Protein AF-A0A7X3NVZ0-F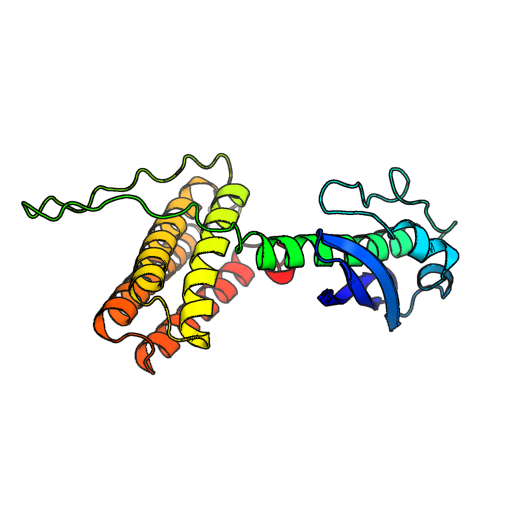1 (afdb_monomer_lite)

Sequence (237 aa):
MGLVLFSDIKGPLGVIEGAVGLDMKGKVVKVAIYEHKETDAIAGEAFLKQFIGMGIDDTFKVGEGVDAIDGHEAASSAVALIPKKTLVMSYALFLKRKPKPDSEKTPEPDTPEEMPEEEMPEVEDLKALMMLMIDDYFVIVDYFDDKVGKTEATEAAKRLARYAKSISNFEPPKNADQTEEYVYLQDKFSETLLKFAEALEKEGVSDETRKQWDAIVELINQAHLRFSEEEIDLDTY

pLDDT: mean 70.06, std 18.41, range [28.5, 97.25]

Secondary structure (DSSP, 8-state):
--EEEEEEEE-SSSEEEEEEEE-TTS-EEEEEEEE-SS-GGGG-HHHHGGGTT--TTS---BTTTBPPPTT-HHHHHHHHHHHHHHHHHHHHHHTT-PPPPP----------------PPP--SSHHHHHHHHHHHHHHHHHHHHH---HHHHHHHHHHHHHHHHHGGGT---S-GGGHHHHHHHHHHHHHHHHHHHHHHHHHSS-HHHHHHHHHHHHHHHHHHHHH-SS---GGG-

Foldseek 3Di:
DWDKDKDWWAAPQGIWIKIWIAHPVLATQFIATDDDPDDCVLRDPVQGVLRGRDAQPADLQDPPSGDADVPRNRRSSRSSVRSNLVRVVVCLVPVVDDPDDDDDDDDDDDDDDDDPPPPPPDAPALVSLVVLLSNLVVLLVCCLVVVPDLVSNLVSLVVNLVSLLCSVVHDDQPPVVCVVVLVVLSVVLSVLSNVLSVCSNVPNDDPVNVVSVVVNVVSCVVCQVPRDPDRPPVSVD

Structure (mmCIF, N/CA/C/O backbone):
data_AF-A0A7X3NVZ0-F1
#
_entry.id   AF-A0A7X3NVZ0-F1
#
loop_
_atom_site.group_PDB
_atom_site.id
_atom_site.type_symbol
_atom_site.label_atom_id
_atom_site.label_alt_id
_atom_site.label_comp_id
_atom_site.label_asym_id
_atom_site.label_entity_id
_atom_site.label_seq_id
_atom_site.pdbx_PDB_ins_code
_atom_site.Cartn_x
_atom_site.Cartn_y
_atom_site.Cartn_z
_atom_site.occupancy
_atom_site.B_iso_or_equiv
_atom_site.auth_seq_id
_atom_site.auth_comp_id
_atom_site.auth_asym_id
_atom_site.auth_atom_id
_atom_site.pdbx_PDB_model_num
ATOM 1 N N . MET A 1 1 ? -16.713 -16.146 -2.519 1.00 49.75 1 MET A N 1
ATOM 2 C CA . MET A 1 1 ? -16.388 -14.703 -2.505 1.00 49.75 1 MET A CA 1
ATOM 3 C C . MET A 1 1 ? -14.893 -14.570 -2.733 1.00 49.75 1 MET A C 1
ATOM 5 O O . MET A 1 1 ? -14.193 -15.543 -2.495 1.00 49.75 1 MET A O 1
ATOM 9 N N . GLY A 1 2 ? -14.434 -13.446 -3.265 1.00 62.69 2 GLY A N 1
ATOM 10 C CA . GLY A 1 2 ? -13.024 -13.152 -3.528 1.00 62.69 2 GLY A CA 1
ATOM 11 C C . GLY A 1 2 ? -12.822 -11.640 -3.482 1.00 62.69 2 GLY A C 1
ATOM 12 O O . GLY A 1 2 ? -13.810 -10.905 -3.407 1.00 62.69 2 GLY A O 1
ATOM 13 N N . LEU A 1 3 ? -11.573 -11.191 -3.499 1.00 72.62 3 LEU A N 1
ATOM 14 C CA . LEU A 1 3 ? -11.216 -9.774 -3.474 1.00 72.62 3 LEU A CA 1
ATOM 15 C C . LEU A 1 3 ? -10.772 -9.347 -4.871 1.00 72.62 3 LEU A C 1
ATOM 17 O O . LEU A 1 3 ? -10.062 -10.092 -5.538 1.00 72.62 3 LEU A O 1
ATOM 21 N N . VAL A 1 4 ? -11.162 -8.154 -5.307 1.00 76.56 4 VAL A N 1
ATOM 22 C CA . VAL A 1 4 ? -10.577 -7.511 -6.488 1.00 76.56 4 VAL A CA 1
ATOM 23 C C . VAL A 1 4 ? -10.052 -6.156 -6.049 1.00 76.56 4 VAL A C 1
ATOM 25 O O . VAL A 1 4 ? -10.809 -5.380 -5.470 1.00 76.56 4 VAL A O 1
ATOM 28 N N . LEU A 1 5 ? -8.774 -5.896 -6.311 1.00 68.06 5 LEU A N 1
ATOM 29 C CA . LEU A 1 5 ? -8.144 -4.601 -6.071 1.00 68.06 5 LEU A CA 1
ATOM 30 C C . LEU A 1 5 ? -7.664 -4.017 -7.396 1.00 68.06 5 LEU A C 1
ATOM 32 O O . LEU A 1 5 ? -7.247 -4.750 -8.297 1.00 68.06 5 LEU A O 1
ATOM 36 N N . PHE A 1 6 ? -7.762 -2.698 -7.498 1.00 75.56 6 PHE A N 1
ATOM 37 C CA . PHE A 1 6 ? -7.276 -1.909 -8.621 1.00 75.56 6 PHE A CA 1
ATOM 38 C C . PHE A 1 6 ? -5.955 -1.276 -8.199 1.00 75.56 6 PHE A C 1
ATOM 40 O O . PHE A 1 6 ? -5.832 -0.824 -7.062 1.00 75.56 6 PHE A O 1
ATOM 47 N N . SER A 1 7 ? -4.965 -1.306 -9.081 1.00 73.31 7 SER A N 1
ATOM 48 C CA . SER A 1 7 ? -3.634 -0.776 -8.811 1.00 73.31 7 SER A CA 1
ATOM 49 C C . SER A 1 7 ? -3.016 -0.289 -10.105 1.00 73.31 7 SER A C 1
ATOM 51 O O . SER A 1 7 ? -3.133 -0.933 -11.149 1.00 73.31 7 SER A O 1
ATOM 53 N N . ASP A 1 8 ? -2.290 0.807 -10.000 1.00 75.56 8 ASP A N 1
ATOM 54 C CA . ASP A 1 8 ? -1.448 1.335 -11.053 1.00 75.56 8 ASP A CA 1
ATOM 55 C C . ASP A 1 8 ? 0.041 1.134 -10.731 1.00 75.56 8 ASP A C 1
ATOM 57 O O . ASP A 1 8 ? 0.428 0.816 -9.599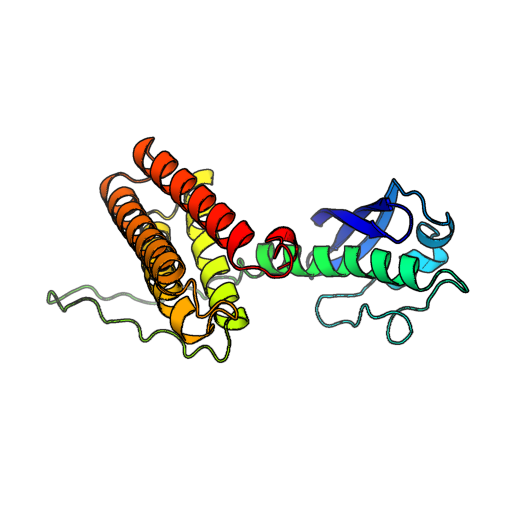 1.00 75.56 8 ASP A O 1
ATOM 61 N N . ILE A 1 9 ? 0.874 1.244 -11.764 1.00 76.25 9 ILE A N 1
ATOM 62 C CA . ILE A 1 9 ? 2.332 1.228 -11.658 1.00 76.25 9 ILE A CA 1
ATOM 63 C C . ILE A 1 9 ? 2.955 2.062 -12.780 1.00 76.25 9 ILE A C 1
ATOM 65 O O . ILE A 1 9 ? 2.447 2.119 -13.901 1.00 76.25 9 ILE A O 1
ATOM 69 N N . LYS A 1 10 ? 4.106 2.682 -12.517 1.00 83.75 10 LYS A N 1
ATOM 70 C CA . LYS A 1 10 ? 4.879 3.385 -13.545 1.00 83.75 10 LYS A CA 1
ATOM 71 C C . LYS A 1 10 ? 5.648 2.394 -14.426 1.00 83.75 10 LYS A C 1
ATOM 73 O O . LYS A 1 10 ? 6.565 1.719 -13.962 1.00 83.75 10 LYS A O 1
ATOM 78 N N . GLY A 1 11 ? 5.296 2.346 -15.707 1.00 84.00 11 GLY A N 1
ATOM 79 C CA . GLY A 1 11 ? 6.040 1.667 -16.766 1.00 84.00 11 GLY A CA 1
ATOM 80 C C . GLY A 1 11 ? 6.999 2.597 -17.529 1.00 84.00 11 GLY A C 1
ATOM 81 O O . GLY A 1 11 ? 7.013 3.812 -17.300 1.00 84.00 11 GLY A O 1
ATOM 82 N N . PRO A 1 12 ? 7.809 2.046 -18.454 1.00 83.81 12 PRO A N 1
ATOM 83 C CA . PRO A 1 12 ? 8.729 2.815 -19.300 1.00 83.81 12 PRO A CA 1
ATOM 84 C C . PRO A 1 12 ? 8.103 3.971 -20.100 1.00 83.81 12 PRO A C 1
ATOM 86 O O . PRO A 1 12 ? 8.741 5.007 -20.288 1.00 83.81 12 PRO A O 1
ATOM 89 N N . LEU A 1 13 ? 6.876 3.801 -20.590 1.00 84.31 13 LEU A N 1
ATOM 90 C CA . LEU A 1 13 ? 6.164 4.727 -21.477 1.00 84.31 13 LEU A CA 1
ATOM 91 C C . LEU A 1 13 ? 5.009 5.461 -20.782 1.00 84.31 13 LEU A C 1
ATOM 93 O O . LEU A 1 13 ? 4.372 6.330 -21.388 1.00 84.31 13 LEU A O 1
ATOM 97 N N . GLY A 1 14 ? 4.738 5.153 -19.514 1.00 81.94 14 GLY A N 1
ATOM 98 C CA . GLY A 1 14 ? 3.719 5.828 -18.719 1.00 81.94 14 GLY A CA 1
ATOM 99 C C . GLY A 1 14 ? 3.132 4.948 -17.626 1.00 81.94 14 GLY A C 1
ATOM 100 O O . GLY A 1 14 ? 3.636 3.869 -17.335 1.00 81.94 14 GLY A O 1
ATOM 101 N N . VAL A 1 15 ? 2.055 5.432 -17.016 1.00 85.38 15 VAL A N 1
ATOM 102 C CA . VAL A 1 15 ? 1.294 4.666 -16.026 1.00 85.38 15 VAL A CA 1
ATOM 103 C C . VAL A 1 15 ? 0.617 3.475 -16.710 1.00 85.38 15 VAL A C 1
ATOM 105 O O . VAL A 1 15 ? 0.131 3.585 -17.839 1.00 85.38 15 VAL A O 1
ATOM 108 N N . ILE A 1 16 ? 0.640 2.336 -16.027 1.00 84.06 16 ILE A N 1
ATOM 109 C CA . ILE A 1 16 ? -0.037 1.097 -16.386 1.00 84.06 16 ILE A CA 1
ATOM 110 C C . ILE A 1 16 ? -1.066 0.836 -15.292 1.00 84.06 16 ILE A C 1
ATOM 112 O O . ILE A 1 16 ? -0.691 0.642 -14.138 1.00 84.06 16 ILE A O 1
ATOM 116 N N . GLU A 1 17 ? -2.340 0.801 -15.652 1.00 83.50 17 GLU A N 1
ATOM 117 C CA . GLU A 1 17 ? -3.430 0.521 -14.726 1.00 83.50 17 GLU A CA 1
ATOM 118 C C . GLU A 1 17 ? -3.966 -0.895 -14.912 1.00 83.50 17 GLU A C 1
ATOM 120 O O . GLU A 1 17 ? -4.191 -1.377 -16.034 1.00 83.50 17 GLU A O 1
ATOM 125 N N . GLY A 1 18 ? -4.199 -1.564 -13.787 1.00 84.69 18 GLY A N 1
ATOM 126 C CA . GLY A 1 18 ? -4.691 -2.922 -13.773 1.00 84.69 18 GLY A CA 1
ATOM 127 C C . GLY A 1 18 ? -5.554 -3.262 -12.570 1.00 84.69 18 GLY A C 1
ATOM 128 O O . GLY A 1 18 ? -5.726 -2.503 -11.621 1.00 84.69 18 GLY A O 1
ATOM 129 N N . ALA A 1 19 ? -6.122 -4.457 -12.636 1.00 81.88 19 ALA A N 1
ATOM 130 C CA . ALA A 1 19 ? -6.900 -5.055 -11.571 1.00 81.88 19 ALA A CA 1
ATOM 131 C C . ALA A 1 19 ? -6.436 -6.488 -11.332 1.00 81.88 19 ALA A C 1
ATOM 133 O O . ALA A 1 19 ? -6.148 -7.237 -12.272 1.00 81.88 19 ALA A O 1
ATOM 134 N N . VAL A 1 20 ? -6.409 -6.885 -10.066 1.00 87.25 20 VAL A N 1
ATOM 135 C CA . VAL A 1 20 ? -5.989 -8.219 -9.647 1.00 87.25 20 VAL A CA 1
ATOM 136 C C . VAL A 1 20 ? -7.073 -8.815 -8.767 1.00 87.25 20 VAL A C 1
ATOM 138 O O . VAL A 1 20 ? -7.493 -8.236 -7.766 1.00 87.25 20 VAL A O 1
ATOM 141 N N . GLY A 1 21 ? -7.549 -9.987 -9.173 1.00 79.56 21 GLY A N 1
ATOM 142 C CA . GLY A 1 21 ? -8.478 -10.797 -8.405 1.00 79.56 21 GLY A CA 1
ATOM 143 C C . GLY A 1 21 ? -7.723 -11.809 -7.557 1.00 79.56 21 GLY A C 1
ATOM 144 O O . GLY A 1 21 ? -6.865 -12.525 -8.077 1.00 79.56 21 GLY A O 1
ATOM 145 N N . LEU A 1 22 ? -8.098 -11.918 -6.287 1.00 83.81 22 LEU A N 1
ATOM 146 C CA . LEU A 1 22 ? -7.589 -12.891 -5.327 1.00 83.81 22 LEU A CA 1
ATOM 147 C C . LEU A 1 22 ? -8.710 -13.819 -4.839 1.00 83.81 22 LEU A C 1
ATOM 149 O O . LEU A 1 22 ? -9.866 -13.407 -4.682 1.00 83.81 22 LEU A O 1
ATOM 153 N N . ASP A 1 23 ? -8.365 -15.073 -4.560 1.00 79.19 23 ASP A N 1
ATOM 154 C CA . ASP A 1 23 ? -9.238 -15.985 -3.824 1.00 79.19 23 ASP A CA 1
ATOM 155 C C . ASP A 1 23 ? -9.169 -15.755 -2.300 1.00 79.19 23 ASP A C 1
ATOM 157 O O . ASP A 1 23 ? -8.383 -14.959 -1.786 1.00 79.19 23 ASP A O 1
ATOM 161 N N . MET A 1 24 ? -9.998 -16.483 -1.547 1.00 74.62 24 MET A N 1
ATOM 162 C CA . MET A 1 24 ? -10.038 -16.398 -0.077 1.00 74.62 24 MET A CA 1
ATOM 163 C C . MET A 1 24 ? -8.764 -16.909 0.616 1.00 74.62 24 MET A C 1
ATOM 165 O O . MET A 1 24 ? -8.659 -16.801 1.834 1.00 74.62 24 MET A O 1
ATOM 169 N N . LYS A 1 25 ? -7.831 -17.517 -0.124 1.00 71.19 25 LYS A N 1
ATOM 170 C CA . LYS A 1 25 ? -6.535 -17.986 0.377 1.00 71.19 25 LYS A CA 1
ATOM 171 C C . LYS A 1 25 ? -5.407 -17.006 0.043 1.00 71.19 25 LYS A C 1
ATOM 173 O O . LYS A 1 25 ? -4.250 -17.339 0.280 1.00 71.19 25 LYS A O 1
ATOM 178 N N . GLY A 1 26 ? -5.725 -15.837 -0.521 1.00 75.44 26 GLY A N 1
ATOM 179 C CA . GLY A 1 26 ? -4.724 -14.863 -0.944 1.00 75.44 26 GLY A CA 1
ATOM 180 C C . GLY A 1 26 ? -3.925 -15.327 -2.162 1.00 75.44 26 GLY A C 1
ATOM 181 O O . GLY A 1 26 ? -2.764 -14.956 -2.301 1.00 75.44 26 GLY A O 1
ATOM 182 N N . LYS A 1 27 ? -4.509 -16.167 -3.027 1.00 84.38 27 LYS A N 1
ATOM 183 C CA . LYS A 1 27 ? -3.899 -16.566 -4.300 1.00 84.38 27 LYS A CA 1
ATOM 184 C C . LYS A 1 27 ? -4.502 -15.786 -5.459 1.00 84.38 27 LYS A C 1
ATOM 186 O O . LYS A 1 27 ? -5.714 -15.584 -5.522 1.00 84.38 27 LYS A O 1
ATOM 191 N N . VAL A 1 28 ? -3.657 -15.377 -6.398 1.00 87.88 28 VAL A N 1
ATOM 192 C CA . VAL A 1 28 ? -4.071 -14.658 -7.606 1.00 87.88 28 VAL A CA 1
ATOM 193 C C . VAL A 1 28 ? -4.921 -15.575 -8.482 1.00 87.88 28 VAL A C 1
ATOM 195 O O . VAL A 1 28 ? -4.490 -16.651 -8.885 1.00 87.88 28 VAL A O 1
ATOM 198 N N . VAL A 1 29 ? -6.135 -15.144 -8.813 1.00 88.75 29 VAL A N 1
ATOM 199 C CA . VAL A 1 29 ? -7.025 -15.855 -9.747 1.00 88.75 29 VAL A CA 1
ATOM 200 C C . VAL A 1 29 ? -7.073 -15.195 -11.117 1.00 88.75 29 VAL A C 1
ATOM 202 O O . VAL A 1 29 ? -7.375 -15.860 -12.108 1.00 88.75 29 VAL A O 1
ATOM 205 N N . LYS A 1 30 ? -6.799 -13.888 -11.186 1.00 91.19 30 LYS A N 1
ATOM 206 C CA . LYS A 1 30 ? -6.797 -13.133 -12.439 1.00 91.19 30 LYS A CA 1
ATOM 207 C C . LYS A 1 30 ? -6.003 -11.839 -12.308 1.00 91.19 30 LYS A C 1
ATOM 209 O O . LYS A 1 30 ? -6.094 -11.174 -11.283 1.00 91.19 30 LYS A O 1
ATOM 214 N N . VAL A 1 31 ? -5.321 -11.461 -13.382 1.00 93.38 31 VAL A N 1
ATOM 215 C CA . VAL A 1 31 ? -4.743 -10.129 -13.588 1.00 93.38 31 VAL A CA 1
ATOM 216 C C . VAL A 1 31 ? -5.332 -9.565 -14.879 1.00 93.38 31 VAL A C 1
ATOM 218 O O . VAL A 1 31 ? -5.532 -10.307 -15.843 1.00 93.38 31 VAL A O 1
ATOM 221 N N . ALA A 1 32 ? -5.656 -8.279 -14.889 1.00 90.25 32 ALA A N 1
ATOM 222 C CA . ALA A 1 32 ? -6.099 -7.552 -16.068 1.00 90.25 32 ALA A CA 1
ATOM 223 C C . ALA A 1 32 ? -5.388 -6.203 -16.121 1.00 90.25 32 ALA A C 1
ATOM 225 O O . ALA A 1 32 ? -5.329 -5.516 -15.109 1.00 90.25 32 ALA A O 1
ATOM 226 N N . ILE A 1 33 ? -4.896 -5.830 -17.296 1.00 93.25 33 ILE A N 1
ATOM 227 C CA . ILE A 1 33 ? -4.361 -4.498 -17.584 1.00 93.25 33 ILE A CA 1
ATOM 228 C C . ILE A 1 33 ? -5.347 -3.839 -18.545 1.00 93.25 33 ILE A C 1
ATOM 230 O O . ILE A 1 33 ? -5.731 -4.472 -19.530 1.00 93.25 33 ILE A O 1
ATOM 234 N N . TYR A 1 34 ? -5.813 -2.630 -18.236 1.00 87.50 34 TYR A N 1
ATOM 235 C CA . TYR A 1 34 ? -6.878 -1.978 -19.010 1.00 87.50 34 TYR A CA 1
ATOM 236 C C . TYR A 1 34 ? -6.511 -0.584 -19.533 1.00 87.50 34 TYR A C 1
ATOM 238 O O . TYR A 1 34 ? -7.126 -0.143 -20.502 1.00 87.50 34 TYR A O 1
ATOM 246 N N . GLU A 1 35 ? -5.497 0.077 -18.969 1.00 88.62 35 GLU A N 1
ATOM 247 C CA . GLU A 1 35 ? -4.966 1.342 -19.487 1.00 88.62 35 GLU A CA 1
ATOM 248 C C . GLU A 1 35 ? -3.434 1.331 -19.436 1.00 88.62 35 GLU A C 1
ATOM 250 O O . GLU A 1 35 ? -2.845 1.043 -18.398 1.00 88.62 35 GLU A O 1
ATOM 255 N N . HIS A 1 36 ? -2.770 1.577 -20.570 1.00 96.00 36 HIS A N 1
ATOM 256 C CA . HIS A 1 36 ? -1.309 1.674 -20.655 1.00 96.00 36 HIS A CA 1
ATOM 257 C C . HIS A 1 36 ? -0.853 2.326 -21.966 1.00 96.00 36 HIS A C 1
ATOM 259 O O . HIS A 1 36 ? -1.619 2.468 -22.919 1.00 96.00 36 HIS A O 1
ATOM 265 N N . LYS A 1 37 ? 0.437 2.680 -22.025 1.00 94.19 37 LYS A N 1
ATOM 266 C CA . LYS A 1 37 ? 1.133 3.135 -23.247 1.00 94.19 37 LYS A CA 1
ATOM 267 C C . LYS A 1 37 ? 2.231 2.177 -23.724 1.00 94.19 37 LYS A C 1
ATOM 269 O O . LYS A 1 37 ? 2.941 2.486 -24.676 1.00 94.19 37 LYS A O 1
ATOM 274 N N . GLU A 1 38 ? 2.376 1.039 -23.049 1.00 94.12 38 GLU A N 1
ATOM 275 C CA . GLU A 1 38 ? 3.309 -0.036 -23.405 1.00 94.12 38 GLU A CA 1
ATOM 276 C C . GLU A 1 38 ? 2.825 -0.869 -24.602 1.00 94.12 38 GLU A C 1
ATOM 278 O O . GLU A 1 38 ? 1.743 -0.641 -25.137 1.00 94.12 38 GLU A O 1
ATOM 283 N N . THR A 1 39 ? 3.609 -1.880 -24.986 1.00 95.69 39 THR A N 1
ATOM 284 C CA . THR A 1 39 ? 3.192 -2.914 -25.946 1.00 95.69 39 THR A CA 1
ATOM 285 C C . THR A 1 39 ? 1.954 -3.681 -25.465 1.00 95.69 39 THR A C 1
ATOM 287 O O . THR A 1 39 ? 1.881 -4.079 -24.307 1.00 95.69 39 THR A O 1
ATOM 290 N N . ASP A 1 40 ? 1.012 -3.993 -26.357 1.00 95.94 40 ASP A N 1
ATOM 291 C CA . ASP A 1 40 ? -0.191 -4.778 -26.015 1.00 95.94 40 ASP A CA 1
ATOM 292 C C . ASP A 1 40 ? 0.140 -6.172 -25.458 1.00 95.94 40 ASP A C 1
ATOM 294 O O . ASP A 1 40 ? -0.668 -6.790 -24.763 1.00 95.94 40 ASP A O 1
ATOM 298 N N . ALA A 1 41 ? 1.351 -6.673 -25.722 1.00 95.62 41 ALA A N 1
ATOM 299 C CA . ALA A 1 41 ? 1.809 -7.955 -25.209 1.00 95.62 41 ALA A CA 1
ATOM 300 C C . ALA A 1 41 ? 1.806 -8.011 -23.667 1.00 95.62 41 ALA A C 1
ATOM 302 O O . ALA A 1 41 ? 1.536 -9.079 -23.116 1.00 95.62 41 ALA A O 1
ATOM 303 N N . ILE A 1 42 ? 2.022 -6.884 -22.966 1.00 94.56 42 ILE A N 1
ATOM 304 C CA . ILE A 1 42 ? 1.986 -6.845 -21.491 1.00 94.56 42 ILE A CA 1
ATOM 305 C C . ILE A 1 42 ? 0.574 -7.023 -20.915 1.00 94.56 42 ILE A C 1
ATOM 307 O O . ILE A 1 42 ? 0.427 -7.480 -19.784 1.00 94.56 42 ILE A O 1
ATOM 311 N N . ALA A 1 43 ? -0.464 -6.715 -21.696 1.00 95.69 43 ALA A N 1
ATOM 312 C CA . ALA A 1 43 ? -1.862 -6.993 -21.369 1.00 95.69 43 ALA A CA 1
ATOM 313 C C . ALA A 1 43 ? -2.326 -8.359 -21.916 1.00 95.69 43 ALA A C 1
ATOM 315 O O . ALA A 1 43 ? -3.474 -8.770 -21.725 1.00 95.69 43 ALA A O 1
ATOM 316 N N . GLY A 1 44 ? -1.435 -9.075 -22.609 1.00 94.94 44 GLY A N 1
ATOM 317 C CA . GLY A 1 44 ? -1.721 -10.336 -23.269 1.00 94.94 44 GLY A CA 1
ATOM 318 C C . GLY A 1 44 ? -1.984 -11.471 -22.282 1.00 94.94 44 GLY A C 1
ATOM 319 O O . GLY A 1 44 ? -1.259 -11.673 -21.309 1.00 94.94 44 GLY A O 1
ATOM 320 N N . GLU A 1 45 ? -2.992 -12.288 -22.585 1.00 94.44 45 GLU A N 1
ATOM 321 C CA . GLU A 1 45 ? -3.392 -13.422 -21.744 1.00 94.44 45 GLU A CA 1
ATOM 322 C C . GLU A 1 45 ? -2.244 -14.418 -21.500 1.00 94.44 45 GLU A C 1
ATOM 324 O O . GLU A 1 45 ? -2.140 -14.981 -20.413 1.00 94.44 45 GLU A O 1
ATOM 329 N N . ALA A 1 46 ? -1.368 -14.623 -22.490 1.00 94.31 46 ALA A N 1
ATOM 330 C CA . ALA A 1 46 ? -0.214 -15.513 -22.366 1.00 94.31 46 ALA A CA 1
ATOM 331 C C . ALA A 1 46 ? 0.754 -15.061 -21.261 1.00 94.31 46 ALA A C 1
ATOM 333 O O . ALA A 1 46 ? 1.201 -15.887 -20.471 1.00 94.31 46 ALA A O 1
ATOM 334 N N . PHE A 1 47 ? 1.022 -13.757 -21.174 1.00 97.12 47 PHE A N 1
ATOM 335 C CA . PHE A 1 47 ? 1.899 -13.189 -20.157 1.00 97.12 47 PHE A CA 1
ATOM 336 C C . PHE A 1 47 ? 1.207 -13.137 -18.789 1.00 97.12 47 PHE A C 1
ATOM 338 O O . PHE A 1 47 ? 1.755 -13.620 -17.802 1.00 97.12 47 PHE A O 1
ATOM 345 N N . LEU A 1 48 ? -0.034 -12.637 -18.730 1.00 96.44 48 LEU A N 1
ATOM 346 C CA . LEU A 1 48 ? -0.757 -12.442 -17.467 1.00 96.44 48 LEU A CA 1
ATOM 347 C C . LEU A 1 48 ? -1.139 -13.752 -16.756 1.00 96.44 48 LEU A C 1
ATOM 349 O O . LEU A 1 48 ? -1.307 -13.767 -15.536 1.00 96.44 48 LEU A O 1
ATOM 353 N N . LYS A 1 49 ? -1.266 -14.868 -17.486 1.00 96.88 49 LYS A N 1
ATOM 354 C CA . LYS A 1 49 ? -1.552 -16.187 -16.895 1.00 96.88 49 LYS A CA 1
ATOM 355 C C . LYS A 1 49 ? -0.457 -16.692 -15.963 1.00 96.88 49 LYS A C 1
ATOM 357 O O . LYS A 1 49 ? -0.770 -17.495 -15.088 1.00 96.88 49 LYS A O 1
ATOM 362 N N . GLN A 1 50 ? 0.777 -16.217 -16.118 1.00 97.25 50 GLN A N 1
ATOM 363 C CA . GLN A 1 50 ? 1.901 -16.602 -15.263 1.00 97.25 50 GLN A CA 1
ATOM 364 C C . GLN A 1 50 ? 1.654 -16.260 -13.789 1.00 97.25 50 GLN A C 1
ATOM 366 O O . GLN A 1 50 ? 2.117 -16.968 -12.904 1.00 97.25 50 GLN A O 1
ATOM 371 N N . PHE A 1 51 ? 0.861 -15.216 -13.527 1.00 95.75 51 PHE A N 1
ATOM 372 C CA . PHE A 1 51 ? 0.551 -14.784 -12.169 1.00 95.75 51 PHE A CA 1
ATOM 373 C C . PHE A 1 51 ? -0.529 -15.629 -11.488 1.00 95.75 51 PHE A C 1
ATOM 375 O O . PHE A 1 51 ? -0.694 -15.542 -10.276 1.00 95.75 51 PHE A O 1
ATOM 382 N N . ILE A 1 52 ? -1.291 -16.439 -12.231 1.00 95.06 52 ILE A N 1
ATOM 383 C CA . ILE A 1 52 ? -2.400 -17.214 -11.664 1.00 95.06 52 ILE A CA 1
ATOM 384 C C . ILE A 1 52 ? -1.855 -18.297 -10.728 1.00 95.06 52 ILE A C 1
ATOM 386 O O . ILE A 1 52 ? -1.024 -19.115 -11.106 1.00 95.06 52 ILE A O 1
ATOM 390 N N . GLY A 1 53 ? -2.378 -18.335 -9.505 1.00 89.38 53 GLY A N 1
ATOM 391 C CA . GLY A 1 53 ? -1.969 -19.254 -8.447 1.00 89.38 53 GLY A CA 1
ATOM 392 C C . GLY A 1 53 ? -0.821 -18.740 -7.576 1.00 89.38 53 GLY A C 1
ATOM 393 O O . GLY A 1 53 ? -0.567 -19.340 -6.528 1.00 89.38 53 GLY A O 1
ATOM 394 N N . MET A 1 54 ? -0.177 -17.627 -7.947 1.00 90.75 54 MET A N 1
ATOM 395 C CA . MET A 1 54 ? 0.852 -16.997 -7.117 1.00 90.75 54 MET A CA 1
ATOM 396 C C . MET A 1 54 ? 0.244 -16.411 -5.834 1.00 90.75 54 MET A C 1
ATOM 398 O O . MET A 1 54 ? -0.910 -15.981 -5.806 1.00 90.75 54 MET A O 1
ATOM 402 N N . GLY A 1 55 ? 1.021 -16.418 -4.758 1.00 81.94 55 GLY A N 1
ATOM 403 C CA . GLY A 1 55 ? 0.747 -15.777 -3.476 1.00 81.94 55 GLY A CA 1
ATOM 404 C C . GLY A 1 55 ? 1.951 -14.971 -2.995 1.00 81.94 55 GLY A C 1
ATOM 405 O O . GLY A 1 55 ? 2.908 -14.769 -3.736 1.00 81.94 55 GLY A O 1
ATOM 406 N N . ILE A 1 56 ? 1.885 -14.490 -1.753 1.00 80.06 56 ILE A N 1
ATOM 407 C CA . ILE A 1 56 ? 2.824 -13.485 -1.232 1.00 80.06 56 ILE A CA 1
ATOM 408 C C . ILE A 1 56 ? 4.297 -13.930 -1.223 1.00 80.06 56 ILE A C 1
ATOM 410 O O . ILE A 1 56 ? 5.181 -13.102 -1.415 1.00 80.06 56 ILE A O 1
ATOM 414 N N . ASP A 1 57 ? 4.548 -15.228 -1.046 1.00 79.75 57 ASP A N 1
ATOM 415 C CA . ASP A 1 57 ? 5.899 -15.796 -0.952 1.00 79.75 57 ASP A CA 1
ATOM 416 C C . ASP A 1 57 ? 6.509 -16.144 -2.324 1.00 79.75 57 ASP A C 1
ATOM 418 O O . ASP A 1 57 ? 7.679 -16.522 -2.408 1.00 79.75 57 ASP A O 1
ATOM 422 N N . ASP A 1 58 ? 5.725 -16.053 -3.403 1.00 79.56 58 ASP A N 1
ATOM 423 C CA . ASP A 1 58 ? 6.178 -16.391 -4.752 1.00 79.56 58 ASP A CA 1
ATOM 424 C C . ASP A 1 58 ? 7.014 -15.242 -5.357 1.00 79.56 58 ASP A C 1
ATOM 426 O O . ASP A 1 58 ? 6.787 -14.060 -5.087 1.00 79.56 58 ASP A O 1
ATOM 430 N N . THR A 1 59 ? 8.005 -15.566 -6.198 1.00 88.31 59 THR A N 1
ATOM 431 C CA . THR A 1 59 ? 8.895 -14.541 -6.770 1.00 88.31 59 THR A CA 1
ATOM 432 C C . THR A 1 59 ? 8.292 -13.897 -8.019 1.00 88.31 59 THR A C 1
ATOM 434 O O . THR A 1 59 ? 8.059 -14.547 -9.033 1.00 88.31 59 THR A O 1
ATOM 437 N N . PHE A 1 60 ? 8.076 -12.583 -7.960 1.00 84.06 60 PHE A N 1
ATOM 438 C CA . PHE A 1 60 ? 7.572 -11.771 -9.078 1.00 84.06 60 PHE A CA 1
ATOM 439 C C . PHE A 1 60 ? 8.697 -11.169 -9.931 1.00 84.06 60 PHE A C 1
ATOM 441 O O . PHE A 1 60 ? 8.466 -10.287 -10.756 1.00 84.06 60 PHE A O 1
ATOM 448 N N . LYS A 1 61 ? 9.944 -11.597 -9.713 1.00 80.62 61 LYS A N 1
ATOM 449 C CA . LYS A 1 61 ? 11.088 -11.076 -10.456 1.00 80.62 61 LYS A CA 1
ATOM 450 C C . LYS A 1 61 ? 11.133 -11.681 -11.859 1.00 80.62 61 LYS A C 1
ATOM 452 O O . LYS A 1 61 ? 11.191 -12.903 -12.024 1.00 80.62 61 LYS A O 1
ATOM 457 N N . VAL A 1 62 ? 11.145 -10.805 -12.861 1.00 85.06 62 VAL A N 1
ATOM 458 C CA . VAL A 1 62 ? 11.273 -11.185 -14.269 1.00 85.06 62 VAL A CA 1
ATOM 459 C C . VAL A 1 62 ? 12.641 -11.817 -14.534 1.00 85.06 62 VAL A C 1
ATOM 461 O O . VAL A 1 62 ? 13.663 -11.316 -14.065 1.00 85.06 62 VAL A O 1
ATOM 464 N N . GLY A 1 63 ? 12.650 -12.931 -15.268 1.00 85.25 63 GLY A N 1
ATOM 465 C CA . GLY A 1 63 ? 13.836 -13.750 -15.534 1.00 85.25 63 GLY A CA 1
ATOM 466 C C . GLY A 1 63 ? 14.170 -14.764 -14.433 1.00 85.25 63 GLY A C 1
ATOM 467 O O . GLY A 1 63 ? 15.118 -15.529 -14.590 1.00 85.25 63 GLY A O 1
ATOM 468 N N . GLU A 1 64 ? 13.404 -14.789 -13.338 1.00 88.31 64 GLU A N 1
ATOM 469 C CA . GLU A 1 64 ? 13.527 -15.802 -12.282 1.00 88.31 64 GLU A CA 1
ATOM 470 C C . GLU A 1 64 ? 12.217 -16.569 -12.077 1.00 88.31 64 GLU A C 1
ATOM 472 O O . GLU A 1 64 ? 12.191 -17.782 -12.264 1.00 88.31 64 GLU A O 1
ATOM 477 N N . GLY A 1 65 ? 11.135 -15.879 -11.702 1.00 80.12 65 GLY A N 1
ATOM 478 C CA . GLY A 1 65 ? 9.815 -16.498 -11.479 1.00 80.12 65 GLY A CA 1
ATOM 479 C C . GLY A 1 65 ? 8.745 -16.092 -12.478 1.00 80.12 65 GLY A C 1
ATOM 480 O O . GLY A 1 65 ? 7.652 -16.647 -12.455 1.00 80.12 65 GLY A O 1
ATOM 481 N N . VAL A 1 66 ? 9.051 -15.125 -13.340 1.00 92.12 66 VAL A N 1
ATOM 482 C CA . VAL A 1 66 ? 8.155 -14.631 -14.385 1.00 92.12 66 VAL A CA 1
ATOM 483 C C . VAL A 1 66 ? 8.965 -14.518 -15.667 1.00 92.12 66 VAL A C 1
ATOM 485 O O . VAL A 1 66 ? 10.007 -13.860 -15.687 1.00 92.12 66 VAL A O 1
ATOM 488 N N . ASP A 1 67 ? 8.497 -15.138 -16.740 1.00 95.81 67 ASP A N 1
ATOM 489 C CA . ASP A 1 67 ? 9.114 -15.000 -18.051 1.00 95.81 67 ASP A CA 1
ATOM 490 C C . ASP A 1 67 ? 8.852 -13.597 -18.594 1.00 95.81 67 ASP A C 1
ATOM 492 O O . ASP A 1 67 ? 7.726 -13.090 -18.550 1.00 95.81 67 ASP A O 1
ATOM 496 N N . ALA A 1 68 ? 9.907 -12.967 -19.106 1.00 94.00 68 ALA A N 1
ATOM 497 C CA . ALA A 1 68 ? 9.808 -11.671 -19.753 1.00 94.00 68 ALA A CA 1
ATOM 498 C C . ALA A 1 68 ? 9.112 -11.785 -21.110 1.00 94.00 68 ALA A C 1
ATOM 500 O O . ALA A 1 68 ? 9.162 -12.816 -21.779 1.00 94.00 68 ALA A O 1
ATOM 501 N N . ILE A 1 69 ? 8.545 -10.674 -21.562 1.00 95.19 69 ILE A N 1
ATOM 502 C CA . ILE A 1 69 ? 8.249 -10.488 -22.977 1.00 95.19 69 ILE A CA 1
ATOM 503 C C . ILE A 1 69 ? 9.529 -9.997 -23.651 1.00 95.19 69 ILE A C 1
ATOM 505 O O . ILE A 1 69 ? 10.074 -8.968 -23.245 1.00 95.19 69 ILE A O 1
ATOM 509 N N . ASP A 1 70 ? 9.982 -10.719 -24.678 1.00 94.06 70 ASP A N 1
ATOM 510 C CA . ASP A 1 70 ? 11.207 -10.410 -25.422 1.00 94.06 70 ASP A CA 1
ATOM 511 C C . ASP A 1 70 ? 11.241 -8.944 -25.883 1.00 94.06 70 ASP A C 1
ATOM 513 O O . ASP A 1 70 ? 10.333 -8.470 -26.573 1.00 94.06 70 ASP A O 1
ATOM 517 N N . GLY A 1 71 ? 12.300 -8.221 -25.504 1.00 93.94 71 GLY A N 1
ATOM 518 C CA . GLY A 1 71 ? 12.491 -6.809 -25.855 1.00 93.9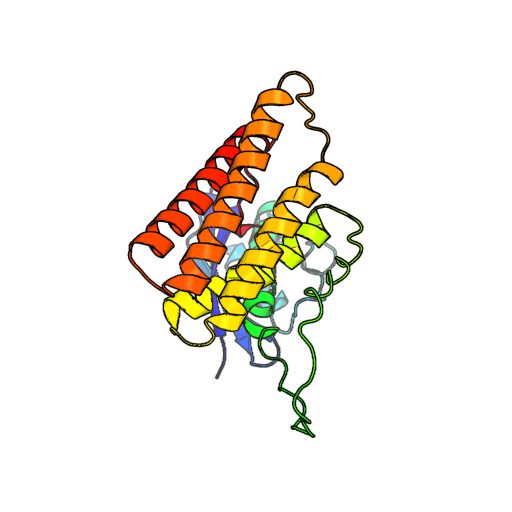4 71 GLY A CA 1
ATOM 519 C C . GLY A 1 71 ? 11.627 -5.828 -25.056 1.00 93.94 71 GLY A C 1
ATOM 520 O O . GLY A 1 71 ? 11.643 -4.626 -25.333 1.00 93.94 71 GLY A O 1
ATOM 521 N N . HIS A 1 72 ? 10.872 -6.322 -24.074 1.00 95.06 72 HIS A N 1
ATOM 522 C CA . HIS A 1 72 ? 9.982 -5.551 -23.210 1.00 95.06 72 HIS A CA 1
ATOM 523 C C . HIS A 1 72 ? 10.154 -5.938 -21.730 1.00 95.06 72 HIS A C 1
ATOM 525 O O . HIS A 1 72 ? 9.194 -5.949 -20.954 1.00 95.06 72 HIS A O 1
ATOM 531 N N . GLU A 1 73 ? 11.381 -6.236 -21.304 1.00 93.75 73 GLU A N 1
ATOM 532 C CA . GLU A 1 73 ? 11.714 -6.724 -19.960 1.00 93.75 73 GLU A CA 1
ATOM 533 C C . 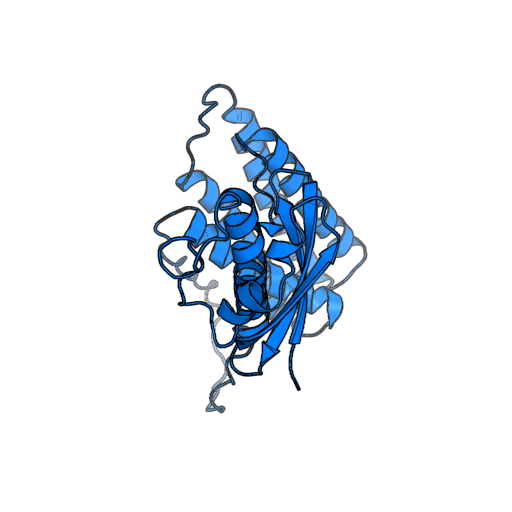GLU A 1 73 ? 11.365 -5.697 -18.873 1.00 93.75 73 GLU A C 1
ATOM 535 O O . GLU A 1 73 ? 10.846 -6.054 -17.815 1.00 93.75 73 GLU A O 1
ATOM 540 N N . ALA A 1 74 ? 11.596 -4.407 -19.140 1.00 82.56 74 ALA A N 1
ATOM 541 C CA . ALA A 1 74 ? 11.280 -3.329 -18.202 1.00 82.56 74 ALA A CA 1
ATOM 542 C C . ALA A 1 74 ? 9.764 -3.168 -17.990 1.00 82.56 74 ALA A C 1
ATOM 544 O O . ALA A 1 74 ? 9.308 -3.044 -16.855 1.00 82.56 74 ALA A O 1
ATOM 545 N N . ALA A 1 75 ? 8.972 -3.241 -19.065 1.00 87.12 75 ALA A N 1
ATOM 546 C CA . ALA A 1 75 ? 7.512 -3.199 -18.977 1.00 87.12 75 ALA A CA 1
ATOM 547 C C . ALA A 1 75 ? 6.951 -4.474 -18.321 1.00 87.12 75 ALA A C 1
ATOM 549 O O . ALA A 1 75 ? 6.057 -4.397 -17.480 1.00 87.12 75 ALA A O 1
ATOM 550 N N . SER A 1 76 ? 7.538 -5.638 -18.627 1.00 91.19 76 SER A N 1
ATOM 551 C CA . SER A 1 76 ? 7.216 -6.912 -17.967 1.00 91.19 76 SER A CA 1
ATOM 552 C C . SER A 1 76 ? 7.471 -6.834 -16.458 1.00 91.19 76 SER A C 1
ATOM 554 O O . SER A 1 76 ? 6.650 -7.287 -15.663 1.00 91.19 76 SER A O 1
ATOM 556 N N . SER A 1 77 ? 8.586 -6.210 -16.061 1.00 87.19 77 SER A N 1
ATOM 557 C CA . SER A 1 77 ? 8.954 -6.023 -14.655 1.00 87.19 77 SER A CA 1
ATOM 558 C C . SER A 1 77 ? 7.972 -5.103 -13.938 1.00 87.19 77 SER A C 1
ATOM 560 O O . SER A 1 77 ? 7.552 -5.425 -12.832 1.00 87.19 77 SER A O 1
ATOM 562 N N . ALA A 1 78 ? 7.552 -4.006 -14.577 1.00 80.75 78 ALA A N 1
ATOM 563 C CA . ALA A 1 78 ? 6.537 -3.115 -14.023 1.00 80.75 78 ALA A CA 1
ATOM 564 C C . ALA A 1 78 ? 5.205 -3.851 -13.806 1.00 80.75 78 ALA A C 1
ATOM 566 O O . ALA A 1 78 ? 4.651 -3.810 -12.709 1.00 80.75 78 ALA A O 1
ATOM 567 N N . VAL A 1 79 ? 4.721 -4.605 -14.801 1.00 90.12 79 VAL A N 1
ATOM 568 C CA . VAL A 1 79 ? 3.461 -5.353 -14.663 1.00 90.12 79 VAL A CA 1
ATOM 569 C C . VAL A 1 79 ? 3.536 -6.424 -13.581 1.00 90.12 79 VAL A C 1
ATOM 571 O O . VAL A 1 79 ? 2.561 -6.601 -12.855 1.00 90.12 79 VAL A O 1
ATOM 574 N N . ALA A 1 80 ? 4.675 -7.099 -13.407 1.00 89.31 80 ALA A N 1
ATOM 575 C CA . ALA A 1 80 ? 4.837 -8.091 -12.345 1.00 89.31 80 ALA A CA 1
ATOM 576 C C . ALA A 1 80 ? 4.701 -7.495 -10.928 1.00 89.31 80 ALA A C 1
ATOM 578 O O . ALA A 1 80 ? 4.356 -8.213 -9.986 1.00 89.31 80 ALA A O 1
ATOM 579 N N . LEU A 1 81 ? 4.902 -6.181 -10.764 1.00 83.88 81 LEU A N 1
ATOM 580 C CA . LEU A 1 81 ? 4.688 -5.499 -9.486 1.00 83.88 81 LEU A CA 1
ATOM 581 C C . LEU A 1 81 ? 3.208 -5.300 -9.148 1.00 83.88 81 LEU A C 1
ATOM 583 O O . LEU A 1 81 ? 2.886 -5.240 -7.968 1.00 83.88 81 LEU A O 1
ATOM 587 N N . ILE A 1 82 ? 2.300 -5.256 -10.126 1.00 80.25 82 ILE A N 1
ATOM 588 C CA . ILE A 1 82 ? 0.860 -5.057 -9.882 1.00 80.25 82 ILE A CA 1
ATOM 589 C C . ILE A 1 82 ? 0.253 -6.180 -9.009 1.00 80.25 82 ILE A C 1
ATOM 591 O O . ILE A 1 82 ? -0.327 -5.878 -7.958 1.00 80.25 82 ILE A O 1
ATOM 595 N N . PRO A 1 83 ? 0.385 -7.480 -9.356 1.00 79.31 83 PRO A N 1
ATOM 596 C CA . PRO A 1 83 ? -0.092 -8.559 -8.494 1.00 79.31 83 PRO A CA 1
ATOM 597 C C . PRO A 1 83 ? 0.692 -8.651 -7.185 1.00 79.31 83 PRO A C 1
ATOM 599 O O . PRO A 1 83 ? 0.085 -8.939 -6.157 1.00 79.31 83 PRO A O 1
ATOM 602 N N . LYS A 1 84 ? 1.993 -8.329 -7.178 1.00 85.06 84 LYS A N 1
ATOM 603 C CA . LYS A 1 84 ? 2.791 -8.284 -5.945 1.00 85.06 84 LYS A CA 1
ATOM 604 C C . LYS A 1 84 ? 2.267 -7.229 -4.965 1.00 85.06 84 LYS A C 1
ATOM 606 O O . LYS A 1 84 ? 1.984 -7.563 -3.819 1.00 85.06 84 LYS A O 1
ATOM 611 N N . LYS A 1 85 ? 2.088 -5.984 -5.421 1.00 77.75 85 LYS A N 1
ATOM 612 C CA . LYS A 1 85 ? 1.531 -4.868 -4.640 1.00 77.75 85 LYS A CA 1
ATOM 613 C C . LYS A 1 85 ? 0.132 -5.222 -4.141 1.00 77.75 85 LYS A C 1
ATOM 615 O O . LYS A 1 85 ? -0.153 -5.081 -2.959 1.00 77.75 85 LYS A O 1
ATOM 620 N N . THR A 1 86 ? -0.706 -5.803 -5.002 1.00 74.69 86 THR A N 1
ATOM 621 C CA . THR A 1 86 ? -2.045 -6.273 -4.609 1.00 74.69 86 THR A CA 1
ATOM 622 C C . THR A 1 86 ? -2.000 -7.329 -3.504 1.00 74.69 86 THR A C 1
ATOM 624 O O . THR A 1 86 ? -2.783 -7.261 -2.558 1.00 74.69 86 THR A O 1
ATOM 627 N N . LEU A 1 87 ? -1.096 -8.304 -3.599 1.00 73.88 87 LEU A N 1
ATOM 628 C CA . LEU A 1 87 ? -0.939 -9.328 -2.574 1.00 73.88 87 LEU A CA 1
ATOM 629 C C . LEU A 1 87 ? -0.474 -8.719 -1.252 1.00 73.88 87 LEU A C 1
ATOM 631 O O . LEU A 1 87 ? -1.096 -9.010 -0.237 1.00 73.88 87 LEU A O 1
ATOM 635 N N . VAL A 1 88 ? 0.529 -7.837 -1.264 1.00 74.38 88 VAL A N 1
ATOM 636 C CA . VAL A 1 88 ? 0.997 -7.122 -0.062 1.00 74.38 88 VAL A CA 1
ATOM 637 C C . VAL A 1 88 ? -0.155 -6.356 0.591 1.00 74.38 88 VAL A C 1
ATOM 639 O O . VAL A 1 88 ? -0.455 -6.597 1.759 1.00 74.38 88 VAL A O 1
ATOM 642 N N . MET A 1 89 ? -0.885 -5.543 -0.183 1.00 67.19 89 MET A N 1
ATOM 643 C CA . MET A 1 89 ? -2.053 -4.802 0.308 1.00 67.19 89 MET A CA 1
ATOM 644 C C . MET A 1 89 ? -3.128 -5.742 0.863 1.00 67.19 89 MET A C 1
ATOM 646 O O . MET A 1 89 ? -3.666 -5.514 1.942 1.00 67.19 89 MET A O 1
ATOM 650 N N . SER A 1 90 ? -3.433 -6.842 0.171 1.00 66.38 90 SER A N 1
ATOM 651 C CA . SER A 1 90 ? -4.415 -7.812 0.659 1.00 66.38 90 SER A CA 1
ATOM 652 C C . SER A 1 90 ? -3.962 -8.486 1.955 1.00 66.38 90 SER A C 1
ATOM 654 O O . SER A 1 90 ? -4.758 -8.653 2.871 1.00 66.38 90 SER A O 1
ATOM 656 N N . TYR A 1 91 ? -2.685 -8.834 2.089 1.00 64.94 91 TYR A N 1
ATOM 657 C CA . TYR A 1 91 ? -2.169 -9.442 3.306 1.00 64.94 91 TYR A CA 1
ATOM 658 C C . TYR A 1 91 ? -2.212 -8.445 4.464 1.00 64.94 91 TYR A C 1
ATOM 660 O O . TYR A 1 91 ? -2.685 -8.818 5.533 1.00 64.94 91 TYR A O 1
ATOM 668 N N . ALA A 1 92 ? -1.855 -7.179 4.240 1.00 61.88 92 ALA A N 1
ATOM 669 C CA . ALA A 1 92 ? -2.023 -6.115 5.230 1.00 61.88 92 ALA A CA 1
ATOM 670 C C . ALA A 1 92 ? -3.498 -5.930 5.652 1.00 61.88 92 ALA A C 1
ATOM 672 O O . ALA A 1 92 ? -3.800 -5.748 6.830 1.00 61.88 92 ALA A O 1
ATOM 673 N N . LEU A 1 93 ? -4.447 -6.056 4.718 1.00 57.69 93 LEU A N 1
ATOM 674 C CA . LEU A 1 93 ? -5.884 -5.952 5.001 1.00 57.69 93 LEU A CA 1
ATOM 675 C C . LEU A 1 93 ? -6.474 -7.203 5.689 1.00 57.69 93 LEU A C 1
ATOM 677 O O . LEU A 1 93 ? -7.402 -7.077 6.487 1.00 57.69 93 LEU A O 1
ATOM 681 N N . PHE A 1 94 ? -5.970 -8.411 5.398 1.00 53.19 94 PHE A N 1
ATOM 682 C CA . PHE A 1 94 ? -6.587 -9.684 5.813 1.00 53.19 94 PHE A CA 1
ATOM 683 C C . PHE A 1 94 ? -5.815 -10.477 6.884 1.00 53.19 94 PHE A C 1
ATOM 685 O O . PHE A 1 94 ? -6.446 -11.261 7.596 1.00 53.19 94 PHE A O 1
ATOM 692 N N . LEU A 1 95 ? -4.510 -10.258 7.097 1.00 45.91 95 LEU A N 1
ATOM 693 C CA . LEU A 1 95 ? -3.797 -10.780 8.280 1.00 45.91 95 LEU A CA 1
ATOM 694 C C . LEU A 1 95 ? -4.313 -10.159 9.588 1.00 45.91 95 LEU A C 1
ATOM 696 O O . LEU A 1 95 ? -4.214 -10.795 10.638 1.00 45.91 95 LEU A O 1
ATOM 700 N N . LYS A 1 96 ? -4.998 -9.010 9.507 1.00 36.72 96 LYS A N 1
ATOM 701 C CA . LYS A 1 96 ? -5.838 -8.447 10.578 1.00 36.72 96 LYS A CA 1
ATOM 702 C C . LYS A 1 96 ? -7.012 -9.338 11.008 1.00 36.72 96 LYS A C 1
ATOM 704 O O . LYS A 1 96 ? -7.697 -9.035 11.980 1.00 36.72 96 LYS A O 1
ATOM 709 N N . ARG A 1 97 ? -7.269 -10.459 10.322 1.00 36.38 97 ARG A N 1
ATOM 710 C CA . ARG A 1 97 ? -8.251 -11.476 10.728 1.00 36.38 97 ARG A CA 1
ATOM 711 C C . ARG A 1 97 ? -7.582 -12.820 11.020 1.00 36.38 97 ARG A C 1
ATOM 713 O O . ARG A 1 97 ? -7.860 -13.812 10.350 1.00 36.38 97 ARG A O 1
ATOM 720 N N . LYS A 1 98 ? -6.765 -12.915 12.073 1.00 32.59 98 LYS A N 1
ATOM 721 C CA . LYS A 1 98 ? -6.637 -14.213 12.764 1.00 32.59 98 LYS A CA 1
ATOM 722 C C . LYS A 1 98 ? -7.915 -14.458 13.584 1.00 32.59 98 LYS A C 1
ATOM 724 O O . LYS A 1 98 ? -8.368 -13.543 14.270 1.00 32.59 98 LYS A O 1
ATOM 729 N N . PRO A 1 99 ? -8.523 -15.657 13.531 1.00 36.50 99 PRO A N 1
ATOM 730 C CA . PRO A 1 99 ? -9.635 -15.979 14.414 1.00 36.50 99 PRO A CA 1
ATOM 731 C C . PRO A 1 99 ? -9.136 -15.962 15.863 1.00 36.50 99 PRO A C 1
ATOM 733 O O . PRO A 1 99 ? -8.121 -16.590 16.169 1.00 36.50 99 PRO A O 1
ATOM 736 N N . LYS A 1 100 ? -9.841 -15.234 16.742 1.00 32.56 100 LYS A N 1
ATOM 737 C CA . LYS A 1 100 ? -9.616 -15.287 18.194 1.00 32.56 100 LYS A CA 1
ATOM 738 C C . LYS A 1 100 ? -9.669 -16.759 18.640 1.00 32.56 100 LYS A C 1
ATOM 740 O O . LYS A 1 100 ? -10.664 -17.416 18.328 1.00 32.56 100 LYS A O 1
ATOM 745 N N . PRO A 1 101 ? -8.654 -17.290 19.347 1.00 34.22 101 PRO A N 1
ATOM 746 C CA . PRO A 1 101 ? -8.842 -18.522 20.089 1.00 34.22 101 PRO A CA 1
ATOM 747 C C . PRO A 1 101 ? -9.865 -18.254 21.195 1.00 34.22 101 PRO A C 1
ATOM 749 O O . PRO A 1 101 ? -9.834 -17.202 21.839 1.00 34.22 101 PRO A O 1
ATOM 752 N N . ASP A 1 102 ? -10.804 -19.186 21.333 1.00 35.78 102 ASP A N 1
ATOM 753 C CA . ASP A 1 102 ? -11.912 -19.127 22.276 1.00 35.78 102 ASP A CA 1
ATOM 754 C C . ASP A 1 102 ? -11.461 -18.774 23.696 1.00 35.78 102 ASP A C 1
ATOM 756 O O . ASP A 1 102 ? -10.412 -19.192 24.185 1.00 35.78 102 ASP A O 1
ATOM 760 N N . SER A 1 103 ? -12.327 -17.995 24.339 1.00 45.09 103 SER A N 1
ATOM 761 C CA . SER A 1 103 ? -12.301 -17.596 25.739 1.00 45.09 103 SER A CA 1
ATOM 762 C C . SER A 1 103 ? -11.802 -18.688 26.684 1.00 45.09 103 SER A C 1
ATOM 764 O O . SER A 1 103 ? -12.373 -19.773 26.678 1.00 45.09 103 SER A O 1
ATOM 766 N N . GLU A 1 104 ? -10.924 -18.345 27.627 1.00 32.19 104 GLU A N 1
ATOM 767 C CA . GLU A 1 104 ? -11.096 -18.799 29.008 1.00 32.19 104 GLU A CA 1
ATOM 768 C C . GLU A 1 104 ? -10.449 -17.836 30.024 1.00 32.19 104 GLU A C 1
ATOM 770 O O . GLU A 1 104 ? -9.234 -17.718 30.122 1.00 32.19 104 GLU A O 1
ATOM 775 N N . LYS A 1 105 ? -11.349 -17.237 30.820 1.00 33.56 105 LYS A N 1
ATOM 776 C CA . LYS A 1 105 ? -11.252 -16.867 32.246 1.00 33.56 105 LYS A CA 1
ATOM 777 C C . LYS A 1 105 ? -10.430 -15.640 32.662 1.00 33.56 105 LYS A C 1
ATOM 779 O O . LYS A 1 105 ? -9.237 -15.703 32.928 1.00 33.56 105 LYS A O 1
ATOM 784 N N . THR A 1 106 ? -11.180 -14.569 32.922 1.00 37.41 106 THR A N 1
ATOM 785 C CA . THR A 1 106 ? -10.912 -13.553 33.953 1.00 37.41 106 THR A CA 1
ATOM 786 C C . THR A 1 106 ? -10.695 -14.205 35.330 1.00 37.41 106 THR A C 1
ATOM 788 O O . THR A 1 106 ? -11.347 -15.207 35.650 1.00 37.41 106 THR A O 1
ATOM 791 N N . PRO A 1 107 ? -9.863 -13.593 36.184 1.00 33.09 107 PRO A N 1
ATOM 792 C CA . PRO A 1 107 ? -10.431 -12.942 37.367 1.00 33.09 107 PRO A CA 1
ATOM 793 C C . PRO A 1 107 ? -9.988 -11.476 37.509 1.00 33.09 107 PRO A C 1
ATOM 795 O O . PRO A 1 107 ? -8.874 -11.110 37.150 1.00 33.09 107 PRO A O 1
ATOM 798 N N . GLU A 1 108 ? -10.915 -10.655 38.004 1.00 33.84 108 GLU A N 1
ATOM 799 C CA . GLU A 1 108 ? -10.749 -9.235 38.350 1.00 33.84 108 GLU A CA 1
ATOM 800 C C . GLU A 1 108 ? -10.022 -9.048 39.719 1.00 33.84 108 GLU A C 1
ATOM 802 O O . GLU A 1 108 ? -9.534 -10.028 40.284 1.00 33.84 108 GLU A O 1
ATOM 807 N N . PRO A 1 109 ? -9.973 -7.835 40.313 1.00 56.59 109 PRO A N 1
ATOM 808 C CA . PRO A 1 109 ? -8.868 -6.892 40.154 1.00 56.59 109 PRO A CA 1
ATOM 809 C C . PRO A 1 109 ? -8.284 -6.497 41.522 1.00 56.59 109 PRO A C 1
ATOM 811 O O . PRO A 1 109 ? -9.021 -6.386 42.493 1.00 56.59 109 PRO A O 1
ATOM 814 N N . ASP A 1 110 ? -6.995 -6.193 41.633 1.00 29.52 110 ASP A N 1
ATOM 815 C CA . ASP A 1 110 ? -6.545 -5.419 42.792 1.00 29.52 110 ASP A CA 1
ATOM 816 C C . ASP A 1 110 ? -5.238 -4.679 42.513 1.00 29.52 110 ASP A C 1
ATOM 818 O O . ASP A 1 110 ? -4.308 -5.208 41.911 1.00 29.52 110 ASP A O 1
ATOM 822 N N . THR A 1 111 ? -5.206 -3.455 43.040 1.00 28.50 111 THR A N 1
ATOM 823 C CA . THR A 1 111 ? -4.122 -2.460 43.109 1.00 28.50 111 THR A CA 1
ATOM 824 C C . THR A 1 111 ? -3.772 -1.634 41.853 1.00 28.50 111 THR A C 1
ATOM 826 O O . THR A 1 111 ? -3.645 -2.170 40.756 1.00 28.50 111 THR A O 1
ATOM 829 N N . PRO A 1 112 ? -3.622 -0.294 42.004 1.00 39.78 112 PRO A N 1
ATOM 830 C CA . PRO A 1 112 ? -3.223 0.608 40.930 1.00 39.78 112 PRO A CA 1
ATOM 831 C C . PRO A 1 112 ? -1.713 0.482 40.730 1.00 39.78 112 PRO A C 1
ATOM 833 O O . PRO A 1 112 ? -0.932 1.247 41.293 1.00 39.78 112 PRO A O 1
ATOM 836 N N . GLU A 1 113 ? -1.305 -0.537 39.990 1.00 31.42 113 GLU A N 1
ATOM 837 C CA . GLU A 1 113 ? 0.073 -0.660 39.540 1.00 31.42 113 GLU A CA 1
ATOM 838 C C . GLU A 1 113 ? 0.259 0.217 38.304 1.00 31.42 113 GLU A C 1
ATOM 840 O O . GLU A 1 113 ? -0.571 0.240 37.390 1.00 31.42 113 GLU A O 1
ATOM 845 N N . GLU A 1 114 ? 1.323 1.015 38.348 1.00 31.47 114 GLU A N 1
ATOM 846 C CA . GLU A 1 114 ? 1.838 1.800 37.238 1.00 31.47 114 GLU A CA 1
ATOM 847 C C . GLU A 1 114 ? 1.778 0.959 35.961 1.00 31.47 114 GLU A C 1
ATOM 849 O O . GLU A 1 114 ? 2.193 -0.200 35.963 1.00 31.47 114 GLU A O 1
ATOM 854 N N . MET A 1 115 ? 1.197 1.532 34.900 1.00 32.28 115 MET A N 1
ATOM 855 C CA . MET A 1 115 ? 1.091 0.884 33.595 1.00 32.28 115 MET A CA 1
ATOM 856 C C . MET A 1 115 ? 2.427 0.206 33.273 1.00 32.28 115 MET A C 1
ATOM 858 O O . MET A 1 115 ? 3.433 0.920 33.223 1.00 32.28 115 MET A O 1
ATOM 862 N N . PRO A 1 116 ? 2.471 -1.123 33.068 1.00 33.81 116 PRO A N 1
ATOM 863 C CA . PRO A 1 116 ? 3.707 -1.765 32.672 1.00 33.81 116 PRO A CA 1
ATOM 864 C C . PRO A 1 116 ? 4.150 -1.092 31.376 1.00 33.81 116 PRO A C 1
ATOM 866 O O . PRO A 1 116 ? 3.380 -0.996 30.414 1.00 33.81 116 PRO A O 1
ATOM 869 N N . GLU A 1 117 ? 5.366 -0.549 31.373 1.00 43.62 117 GLU A N 1
ATOM 870 C CA . GLU A 1 117 ? 6.051 -0.210 30.136 1.00 43.62 117 GLU A CA 1
ATOM 871 C C . GLU A 1 117 ? 6.156 -1.521 29.354 1.00 43.62 117 GLU A C 1
ATOM 873 O O . GLU A 1 117 ? 7.040 -2.332 29.613 1.00 43.62 117 GLU A O 1
ATOM 878 N N . GLU A 1 118 ? 5.184 -1.790 28.475 1.00 46.31 118 GLU A N 1
ATOM 879 C CA . GLU A 1 118 ? 5.302 -2.847 27.475 1.00 46.31 118 GLU A CA 1
ATOM 880 C C . GLU A 1 118 ? 6.648 -2.630 26.783 1.00 46.31 118 GLU A C 1
ATOM 882 O O . GLU A 1 118 ? 6.834 -1.613 26.102 1.00 46.31 118 GLU A O 1
ATOM 887 N N . GLU A 1 119 ? 7.597 -3.537 27.037 1.00 46.66 119 GLU A N 1
ATOM 888 C CA . GLU A 1 119 ? 8.911 -3.531 26.406 1.00 46.66 119 GLU A CA 1
ATOM 889 C C . GLU A 1 119 ? 8.680 -3.436 24.901 1.00 46.66 119 GLU A C 1
ATOM 891 O O . GLU A 1 119 ? 8.024 -4.295 24.302 1.00 46.66 119 GLU A O 1
ATOM 896 N N . MET A 1 120 ? 9.146 -2.337 24.299 1.00 54.16 120 MET A N 1
ATOM 897 C CA . MET A 1 120 ? 9.023 -2.171 22.860 1.00 54.16 120 MET A CA 1
ATOM 898 C C . MET A 1 120 ? 9.695 -3.374 22.196 1.00 54.16 120 MET A C 1
ATOM 900 O O . MET A 1 120 ? 10.816 -3.713 22.583 1.00 54.16 120 MET A O 1
ATOM 904 N N . PRO A 1 121 ? 9.041 -4.018 21.216 1.00 60.28 121 PRO A N 1
ATOM 905 C CA . PRO A 1 121 ? 9.668 -5.108 20.488 1.00 60.28 121 PRO A CA 1
ATOM 906 C C . PRO A 1 121 ? 11.003 -4.619 19.920 1.00 60.28 121 PRO A C 1
ATOM 908 O O . PRO A 1 121 ? 11.062 -3.551 19.303 1.00 60.28 121 PRO A O 1
ATOM 911 N N . GLU A 1 122 ? 12.075 -5.379 20.156 1.00 63.19 122 GLU A N 1
ATOM 912 C CA . GLU A 1 122 ? 13.367 -5.096 19.536 1.00 63.19 122 GLU A CA 1
ATOM 913 C C . GLU A 1 122 ? 13.190 -5.147 18.015 1.00 63.19 122 GLU A C 1
ATOM 915 O O . GLU A 1 122 ? 12.847 -6.179 17.437 1.00 63.19 122 GLU A O 1
ATOM 920 N N . VAL A 1 123 ? 13.376 -3.998 17.376 1.00 62.38 123 VAL A N 1
ATOM 921 C CA . VAL A 1 123 ? 13.275 -3.823 15.927 1.00 62.38 123 VAL A CA 1
ATOM 922 C C . VAL A 1 123 ? 14.673 -3.670 15.347 1.00 62.38 123 VAL A C 1
ATOM 924 O O . VAL A 1 123 ? 15.449 -2.825 15.788 1.00 62.38 123 VAL A O 1
ATOM 927 N N . GLU A 1 124 ? 15.003 -4.519 14.374 1.00 55.50 124 GLU A N 1
ATOM 928 C CA . GLU A 1 124 ? 16.352 -4.611 13.799 1.00 55.50 124 GLU A CA 1
ATOM 929 C C . GLU A 1 124 ? 16.683 -3.435 12.866 1.00 55.50 124 GLU A C 1
ATOM 931 O O . GLU A 1 124 ? 17.844 -3.041 12.751 1.00 55.50 124 GLU A O 1
ATOM 936 N N . ASP A 1 125 ? 15.673 -2.859 12.211 1.00 51.50 125 ASP A N 1
ATOM 937 C CA . ASP A 1 125 ? 15.821 -1.745 11.280 1.00 51.50 125 ASP A CA 1
ATOM 938 C C . ASP A 1 125 ? 14.566 -0.848 11.223 1.00 51.50 125 ASP A C 1
ATOM 940 O O . ASP A 1 125 ? 13.505 -1.165 11.773 1.00 51.50 125 ASP A O 1
ATOM 944 N N . LEU A 1 126 ? 14.687 0.297 10.538 1.00 56.00 126 LEU A N 1
ATOM 945 C CA . LEU A 1 126 ? 13.588 1.251 10.357 1.00 56.00 126 LEU A CA 1
ATOM 946 C C . LEU A 1 126 ? 12.371 0.610 9.684 1.00 56.00 126 LEU A C 1
ATOM 948 O O . LEU A 1 126 ? 11.234 0.947 10.004 1.00 56.00 126 LEU A O 1
ATOM 952 N N . LYS A 1 127 ? 12.595 -0.326 8.760 1.00 55.00 127 LYS A N 1
ATOM 953 C CA . LYS A 1 127 ? 11.520 -0.986 8.025 1.00 55.00 127 LYS A CA 1
ATOM 954 C C . LYS A 1 127 ? 10.673 -1.841 8.968 1.00 55.00 127 LYS A C 1
ATOM 956 O O . LYS A 1 127 ? 9.449 -1.779 8.899 1.00 55.00 127 LYS A O 1
ATOM 961 N N . ALA A 1 128 ? 11.303 -2.588 9.872 1.00 57.47 128 ALA A N 1
ATOM 962 C CA . ALA A 1 128 ? 10.621 -3.345 10.915 1.00 57.47 128 ALA A CA 1
ATOM 963 C C . ALA A 1 128 ? 9.835 -2.423 11.862 1.00 57.47 128 ALA A C 1
ATOM 965 O O . ALA A 1 128 ? 8.691 -2.727 12.196 1.00 57.47 128 ALA A O 1
ATOM 966 N N . LEU A 1 129 ? 10.397 -1.265 12.232 1.00 60.59 129 LEU A N 1
ATOM 967 C CA . LEU A 1 129 ? 9.695 -0.261 13.038 1.00 60.59 129 LEU A CA 1
ATOM 968 C C . LEU A 1 129 ? 8.460 0.303 12.316 1.00 60.59 129 LEU A C 1
ATOM 970 O O . LEU A 1 129 ? 7.386 0.384 12.909 1.00 60.59 129 LEU A O 1
ATOM 974 N N . MET A 1 130 ? 8.584 0.648 11.033 1.00 61.03 130 MET A N 1
ATOM 975 C CA . MET A 1 130 ? 7.468 1.155 10.228 1.00 61.03 130 MET A CA 1
ATOM 976 C C . MET A 1 130 ? 6.346 0.122 10.080 1.00 61.03 130 MET A C 1
ATOM 978 O O . MET A 1 130 ? 5.177 0.493 10.140 1.00 61.03 130 MET A O 1
ATOM 982 N N . MET A 1 131 ? 6.670 -1.170 9.960 1.00 59.44 131 MET A N 1
ATOM 983 C CA . MET A 1 131 ? 5.650 -2.228 9.927 1.00 59.44 131 MET A CA 1
ATOM 984 C C . MET A 1 131 ? 4.813 -2.273 11.212 1.00 59.44 131 MET A C 1
ATOM 986 O O . MET A 1 131 ? 3.597 -2.413 11.131 1.00 59.44 131 MET A O 1
ATOM 990 N N . LEU A 1 132 ? 5.431 -2.092 12.383 1.00 64.50 132 LEU A N 1
ATOM 991 C CA . LEU A 1 132 ? 4.696 -2.029 13.653 1.00 64.50 132 LEU A CA 1
ATOM 992 C C . LEU A 1 132 ? 3.796 -0.792 13.743 1.00 64.50 132 LEU A C 1
ATOM 994 O O . LEU A 1 132 ? 2.686 -0.859 14.267 1.00 64.50 132 LEU A O 1
ATOM 998 N N . MET A 1 133 ? 4.255 0.339 13.202 1.00 68.31 133 MET A N 1
ATOM 999 C CA . MET A 1 133 ? 3.462 1.568 13.158 1.00 68.31 133 MET A CA 1
ATOM 1000 C C . MET A 1 133 ? 2.223 1.427 12.267 1.00 68.31 133 MET A C 1
ATOM 1002 O O . MET A 1 133 ? 1.164 1.954 12.603 1.00 68.31 133 MET A O 1
ATOM 1006 N N . ILE A 1 134 ? 2.328 0.707 11.148 1.00 64.00 134 ILE A N 1
ATOM 1007 C CA . ILE A 1 134 ? 1.217 0.496 10.210 1.00 64.00 134 ILE A CA 1
ATOM 1008 C C . ILE A 1 134 ? 0.052 -0.249 10.877 1.00 64.00 134 ILE A C 1
ATOM 1010 O O . ILE A 1 134 ? -1.106 0.132 10.691 1.00 64.00 134 ILE A O 1
ATOM 1014 N N . ASP A 1 135 ? 0.338 -1.268 11.688 1.00 64.62 135 ASP A N 1
ATOM 1015 C CA . ASP A 1 135 ? -0.701 -2.017 12.401 1.00 64.62 135 ASP A CA 1
ATOM 1016 C C . ASP A 1 135 ? -1.507 -1.104 13.337 1.00 64.62 135 ASP A C 1
ATOM 1018 O O . ASP A 1 135 ? -2.740 -1.094 13.291 1.00 64.62 135 ASP A O 1
ATOM 1022 N N . ASP A 1 136 ? -0.825 -0.269 14.125 1.00 70.44 136 ASP A N 1
ATOM 1023 C CA . ASP A 1 136 ? -1.475 0.663 15.048 1.00 70.44 136 ASP A CA 1
ATOM 1024 C C . ASP A 1 136 ? -2.206 1.811 14.336 1.00 70.44 136 ASP A C 1
ATOM 1026 O O . ASP A 1 136 ? -3.305 2.195 14.745 1.00 70.44 136 ASP A O 1
ATOM 1030 N N . TYR A 1 137 ? -1.643 2.325 13.238 1.00 68.44 137 TYR A N 1
ATOM 1031 C CA . TYR A 1 137 ? -2.311 3.295 12.364 1.00 68.44 137 TYR A CA 1
ATOM 1032 C C . TYR A 1 137 ? -3.684 2.785 11.935 1.00 68.44 137 TYR A C 1
ATOM 1034 O O . TYR A 1 137 ? -4.687 3.495 12.019 1.00 68.44 137 TYR A O 1
ATOM 1042 N N . PHE A 1 138 ? -3.752 1.525 11.525 1.00 63.53 138 PHE A N 1
ATOM 1043 C CA . PHE A 1 138 ? -4.994 0.962 11.047 1.00 63.53 138 PHE A CA 1
ATOM 1044 C C . PHE A 1 138 ? -6.024 0.687 12.139 1.00 63.53 138 PHE A C 1
ATOM 1046 O O . PHE A 1 138 ? -7.211 0.833 11.871 1.00 63.53 138 PHE A O 1
ATOM 1053 N N . VAL A 1 139 ? -5.606 0.336 13.357 1.00 67.31 139 VAL A N 1
ATOM 1054 C CA . VAL A 1 139 ? -6.539 0.222 14.492 1.00 67.31 139 VAL A CA 1
ATOM 1055 C C . VAL A 1 139 ? -7.245 1.562 14.738 1.00 67.31 139 VAL A C 1
ATOM 1057 O O . VAL A 1 139 ? -8.433 1.601 15.058 1.00 67.31 139 VAL A O 1
ATOM 1060 N N . ILE A 1 140 ? -6.534 2.674 14.541 1.00 66.31 140 ILE A N 1
ATOM 1061 C CA . ILE A 1 140 ? -7.103 4.019 14.655 1.00 66.31 140 ILE A CA 1
ATOM 1062 C C . ILE A 1 140 ? -8.059 4.315 13.494 1.00 66.31 140 ILE A C 1
ATOM 1064 O O . ILE A 1 140 ? -9.158 4.812 13.739 1.00 66.31 140 ILE A O 1
ATOM 1068 N N . VAL A 1 141 ? -7.679 3.995 12.252 1.00 67.62 141 VAL A N 1
ATOM 1069 C CA . VAL A 1 141 ? -8.545 4.179 11.071 1.00 67.62 141 VAL A CA 1
ATOM 1070 C C . VAL A 1 141 ? -9.839 3.372 11.201 1.00 67.62 141 VAL A C 1
ATOM 1072 O O . VAL A 1 141 ? -10.921 3.939 11.059 1.00 67.62 141 VAL A O 1
ATOM 1075 N N . ASP A 1 142 ? -9.745 2.094 11.574 1.00 69.25 142 ASP A N 1
ATOM 1076 C CA . ASP A 1 142 ? -10.904 1.220 11.782 1.00 69.25 142 ASP A CA 1
ATOM 1077 C C . ASP A 1 142 ? -11.843 1.811 12.853 1.00 69.25 142 ASP A C 1
ATOM 1079 O O . ASP A 1 142 ? -13.064 1.789 12.708 1.00 69.25 142 ASP A O 1
ATOM 1083 N N . TYR A 1 143 ? -11.303 2.435 13.907 1.00 75.38 143 TYR A N 1
ATOM 1084 C CA . TYR A 1 143 ? -12.123 3.134 14.899 1.00 75.38 143 TYR A CA 1
ATOM 1085 C C . TYR A 1 143 ? -12.796 4.405 14.352 1.00 75.38 143 TYR A C 1
ATOM 1087 O O . TYR A 1 143 ? -13.927 4.715 14.735 1.00 75.38 143 TYR A O 1
ATOM 1095 N N . PHE A 1 144 ? -12.151 5.146 13.450 1.00 66.56 144 PHE A N 1
ATOM 1096 C CA . PHE A 1 144 ? -12.771 6.303 12.795 1.00 66.56 144 PHE A CA 1
ATOM 1097 C C . PHE A 1 144 ? -13.943 5.905 11.891 1.00 66.56 144 PHE A C 1
ATOM 1099 O O . PHE A 1 144 ? -14.942 6.640 11.846 1.00 66.56 144 PHE A O 1
ATOM 1106 N N . ASP A 1 145 ? -13.830 4.755 11.226 1.00 67.38 145 ASP A N 1
ATOM 1107 C CA . ASP A 1 145 ? -14.819 4.232 10.285 1.00 67.38 145 ASP A CA 1
ATOM 1108 C C . ASP A 1 145 ? -15.966 3.505 11.000 1.00 67.38 145 ASP A C 1
ATOM 1110 O O . ASP A 1 145 ? -17.139 3.862 10.840 1.00 67.38 145 ASP A O 1
ATOM 1114 N N . ASP A 1 146 ? -15.635 2.539 11.857 1.00 71.81 146 ASP A N 1
ATOM 1115 C CA . ASP A 1 146 ? -16.610 1.643 12.481 1.00 71.81 146 ASP A CA 1
ATOM 1116 C C . ASP A 1 146 ? -17.097 2.141 13.848 1.00 71.81 146 ASP A C 1
ATOM 1118 O O . ASP A 1 146 ? -18.143 1.703 14.337 1.00 71.81 146 ASP A O 1
ATOM 1122 N N . LYS A 1 147 ? -16.372 3.073 14.485 1.00 75.75 147 LYS A N 1
ATOM 1123 C CA . LYS A 1 147 ? -16.647 3.598 15.842 1.00 75.75 147 LYS A CA 1
ATOM 1124 C C . LYS A 1 147 ? -16.699 2.522 16.931 1.00 75.75 147 LYS A C 1
ATOM 1126 O O . LYS A 1 147 ? -17.268 2.743 18.003 1.00 75.75 147 LYS A O 1
ATOM 1131 N N . VAL A 1 148 ? -16.091 1.366 16.676 1.00 68.38 148 VAL A N 1
ATOM 1132 C CA . VAL A 1 148 ? -15.944 0.251 17.618 1.00 68.38 148 VAL A CA 1
ATOM 1133 C C . VAL A 1 148 ? -14.468 0.128 17.990 1.00 68.38 148 VAL A C 1
ATOM 1135 O O . VAL A 1 148 ? -13.611 0.249 17.127 1.00 68.38 148 VAL A O 1
ATOM 1138 N N . GLY A 1 149 ? -14.169 -0.108 19.271 1.00 79.00 149 GLY A N 1
ATOM 1139 C CA . GLY A 1 149 ? -12.788 -0.320 19.730 1.00 79.00 149 GLY A CA 1
ATOM 1140 C C . GLY A 1 149 ? -12.036 0.950 20.147 1.00 79.00 149 GLY A C 1
ATOM 1141 O O . GLY A 1 149 ? -10.861 1.116 19.833 1.00 79.00 149 GLY A O 1
ATOM 1142 N N . LYS A 1 150 ? -12.709 1.877 20.850 1.00 82.44 150 LYS A N 1
ATOM 1143 C CA . LYS A 1 150 ? -12.106 3.136 21.336 1.00 82.44 150 LYS A CA 1
ATOM 1144 C C . LYS A 1 150 ? -10.843 2.897 22.169 1.00 82.44 150 LYS A C 1
ATOM 1146 O O . LYS A 1 150 ? -9.860 3.603 21.992 1.00 82.44 150 LYS A O 1
ATOM 1151 N N . THR A 1 151 ? -10.886 1.934 23.088 1.00 84.00 151 THR A N 1
ATOM 1152 C CA . THR A 1 151 ? -9.757 1.624 23.975 1.00 84.00 151 THR A CA 1
ATOM 1153 C C . THR A 1 151 ? -8.567 1.112 23.170 1.00 84.00 151 THR A C 1
ATOM 1155 O O . THR A 1 151 ? -7.451 1.580 23.359 1.00 84.00 151 THR A O 1
ATOM 1158 N N . GLU A 1 152 ? -8.812 0.216 22.220 1.00 80.31 152 GLU A N 1
ATOM 1159 C CA . GLU A 1 152 ? -7.802 -0.336 21.325 1.00 80.31 152 GLU A CA 1
ATOM 1160 C C . GLU A 1 152 ? -7.167 0.752 20.449 1.00 80.31 152 GLU A C 1
ATOM 1162 O O . GLU A 1 152 ? -5.946 0.790 20.319 1.00 80.31 152 GLU A O 1
ATOM 1167 N N . ALA A 1 153 ? -7.971 1.678 19.919 1.00 73.75 153 ALA A N 1
ATOM 1168 C CA . ALA A 1 153 ? -7.488 2.816 19.140 1.00 73.75 153 ALA A CA 1
ATOM 1169 C C . ALA A 1 153 ? -6.689 3.821 19.980 1.00 73.75 153 ALA A C 1
ATOM 1171 O O . ALA A 1 153 ? -5.687 4.357 19.512 1.00 73.75 153 ALA A O 1
ATOM 1172 N N . THR A 1 154 ? -7.090 4.059 21.231 1.00 82.12 154 THR A N 1
ATOM 1173 C CA . THR A 1 154 ? -6.323 4.888 22.168 1.00 82.12 154 THR A CA 1
ATOM 1174 C C . THR A 1 154 ? -4.962 4.266 22.471 1.00 82.12 154 THR A C 1
ATOM 1176 O O . THR A 1 154 ? -3.951 4.965 22.415 1.00 82.12 154 THR A O 1
ATOM 1179 N N . GLU A 1 155 ? -4.905 2.965 22.753 1.00 85.00 155 GLU A N 1
ATOM 1180 C CA . GLU A 1 155 ? -3.634 2.286 23.022 1.00 85.00 155 GLU A CA 1
ATOM 1181 C C . GLU A 1 155 ? -2.748 2.206 21.771 1.00 85.00 155 GLU A C 1
ATOM 1183 O O . GLU A 1 155 ? -1.543 2.437 21.859 1.00 85.00 155 GLU A O 1
ATOM 1188 N N . ALA A 1 156 ? -3.336 1.998 20.590 1.00 78.25 156 ALA A N 1
ATOM 1189 C CA . ALA A 1 156 ? -2.627 2.081 19.315 1.00 78.25 156 ALA A CA 1
ATOM 1190 C C . ALA A 1 156 ? -2.031 3.479 19.071 1.00 78.25 156 ALA A C 1
ATOM 1192 O O . ALA A 1 156 ? -0.866 3.608 18.699 1.00 78.25 156 ALA A O 1
ATOM 1193 N N . ALA A 1 157 ? -2.778 4.545 19.368 1.00 77.56 157 ALA A N 1
ATOM 1194 C CA . ALA A 1 157 ? -2.276 5.916 19.270 1.00 77.56 157 ALA A CA 1
ATOM 1195 C C . ALA A 1 157 ? -1.100 6.178 20.229 1.00 77.56 157 ALA A C 1
ATOM 1197 O O . ALA A 1 157 ? -0.117 6.823 19.851 1.00 77.56 157 ALA A O 1
ATOM 1198 N N . LYS A 1 158 ? -1.156 5.637 21.454 1.00 84.88 158 LYS A N 1
ATOM 1199 C CA . LYS A 1 158 ? -0.047 5.713 22.420 1.00 84.88 158 LYS A CA 1
ATOM 1200 C C . LYS A 1 158 ? 1.185 4.950 21.928 1.00 84.88 158 LYS A C 1
ATOM 1202 O O . LYS A 1 158 ? 2.296 5.467 22.052 1.00 84.88 158 LYS A O 1
ATOM 1207 N N . ARG A 1 159 ? 1.016 3.753 21.356 1.00 84.19 159 ARG A N 1
ATOM 1208 C CA . ARG A 1 159 ? 2.120 2.967 20.780 1.00 84.19 159 ARG A CA 1
ATOM 1209 C C . ARG A 1 159 ? 2.748 3.650 19.565 1.00 84.19 159 ARG A C 1
ATOM 1211 O O . ARG A 1 159 ? 3.968 3.796 19.543 1.00 84.19 159 ARG A O 1
ATOM 1218 N N . LEU A 1 160 ? 1.950 4.202 18.647 1.00 75.69 160 LEU A N 1
ATOM 1219 C CA . LEU A 1 160 ? 2.449 5.030 17.541 1.00 75.69 160 LEU A CA 1
ATOM 1220 C C . LEU A 1 160 ? 3.330 6.179 18.023 1.00 75.69 160 LEU A C 1
ATOM 1222 O O . LEU A 1 160 ? 4.401 6.415 17.466 1.00 75.69 160 LEU A O 1
ATOM 1226 N N . ALA A 1 161 ? 2.903 6.883 19.073 1.00 78.31 161 ALA A N 1
ATOM 1227 C CA . ALA A 1 161 ? 3.682 7.975 19.642 1.00 78.31 161 ALA A CA 1
ATOM 1228 C C . ALA A 1 161 ? 5.046 7.511 20.181 1.00 78.31 161 ALA A C 1
ATOM 1230 O O . ALA A 1 161 ? 6.020 8.263 20.093 1.00 78.31 161 ALA A O 1
ATOM 1231 N N . ARG A 1 162 ? 5.123 6.286 20.725 1.00 79.44 162 ARG A N 1
ATOM 1232 C CA . ARG A 1 162 ? 6.376 5.661 21.179 1.00 79.44 162 ARG A CA 1
ATOM 1233 C C . ARG A 1 162 ? 7.264 5.290 19.992 1.00 79.44 162 ARG A C 1
ATOM 1235 O O . ARG A 1 162 ? 8.411 5.725 19.958 1.00 79.44 162 ARG A O 1
ATOM 1242 N N . TYR A 1 163 ? 6.723 4.592 18.992 1.00 73.12 163 TYR A N 1
ATOM 1243 C CA . TYR A 1 163 ? 7.462 4.227 17.779 1.00 73.12 163 TYR A CA 1
ATOM 1244 C C . TYR A 1 163 ? 8.017 5.451 17.044 1.00 73.12 163 TYR A C 1
ATOM 1246 O O . TYR A 1 163 ? 9.177 5.455 16.640 1.00 73.12 163 TYR A O 1
ATOM 1254 N N . ALA A 1 164 ? 7.241 6.535 16.967 1.00 70.06 164 ALA A N 1
ATOM 1255 C CA . ALA A 1 164 ? 7.663 7.800 16.371 1.00 70.06 164 ALA A CA 1
ATOM 1256 C C . ALA A 1 164 ? 8.939 8.386 17.011 1.00 70.06 164 ALA A C 1
ATOM 1258 O O . ALA A 1 164 ? 9.791 8.933 16.306 1.00 70.06 164 ALA A O 1
ATOM 1259 N N . LYS A 1 165 ? 9.112 8.241 18.335 1.00 71.94 165 LYS A N 1
ATOM 1260 C CA . LYS A 1 165 ? 10.348 8.658 19.025 1.00 71.94 165 LYS A CA 1
ATOM 1261 C C . LYS A 1 165 ? 11.531 7.777 18.634 1.00 71.94 165 LYS A C 1
ATOM 1263 O O . LYS A 1 165 ? 12.642 8.275 18.464 1.00 71.94 165 LYS A O 1
ATOM 1268 N N . SER A 1 166 ? 11.286 6.480 18.459 1.00 67.31 166 SER A N 1
ATOM 1269 C CA . SER A 1 166 ? 12.308 5.486 18.126 1.00 67.31 166 SER A CA 1
ATOM 1270 C C . SER A 1 166 ? 12.846 5.593 16.702 1.00 67.31 166 SER A C 1
ATOM 1272 O O . SER A 1 166 ? 13.951 5.114 16.470 1.00 67.31 166 SER A O 1
ATOM 1274 N N . ILE A 1 167 ? 12.142 6.253 15.774 1.00 64.19 167 ILE A N 1
ATOM 1275 C CA . ILE A 1 167 ? 12.623 6.490 14.396 1.00 64.19 167 ILE A CA 1
ATOM 1276 C C . ILE A 1 167 ? 14.017 7.151 14.399 1.00 64.19 167 ILE A C 1
ATOM 1278 O O . ILE A 1 167 ? 14.873 6.802 13.591 1.00 64.19 167 ILE A O 1
ATOM 1282 N N . SER A 1 168 ? 14.286 8.038 15.365 1.00 60.56 168 SER A N 1
ATOM 1283 C CA . SER A 1 168 ? 15.565 8.758 15.501 1.00 60.56 168 SER A CA 1
ATOM 1284 C C . SER A 1 168 ? 16.762 7.835 15.753 1.00 60.56 168 SER A C 1
ATOM 1286 O O . SER A 1 168 ? 17.898 8.212 15.482 1.00 60.56 168 SER A O 1
ATOM 1288 N N . ASN A 1 169 ? 16.519 6.615 16.245 1.00 62.41 169 ASN A N 1
ATOM 1289 C CA . ASN A 1 169 ? 17.564 5.635 16.526 1.00 62.41 169 ASN A CA 1
ATOM 1290 C C . ASN A 1 169 ? 18.055 4.908 15.263 1.00 62.41 169 ASN A C 1
ATOM 1292 O O . ASN A 1 169 ? 19.125 4.302 15.300 1.00 62.41 169 ASN A O 1
ATOM 1296 N N . PHE A 1 170 ? 17.281 4.936 14.172 1.00 56.50 170 PHE A N 1
ATOM 1297 C CA . PHE A 1 170 ? 17.560 4.168 12.952 1.00 56.50 170 PHE A CA 1
ATOM 1298 C C . PHE A 1 170 ? 18.134 5.008 11.812 1.00 56.50 170 PHE A C 1
ATOM 1300 O O . PHE A 1 170 ? 18.769 4.457 10.913 1.00 56.50 170 PHE A O 1
ATOM 1307 N N . GLU A 1 171 ? 17.962 6.327 11.849 1.00 51.44 171 GLU A N 1
ATOM 1308 C CA . GLU A 1 171 ? 18.451 7.224 10.806 1.00 51.44 171 GLU A CA 1
ATOM 1309 C C . GLU A 1 171 ? 19.416 8.268 11.375 1.00 51.44 171 GLU A C 1
ATOM 1311 O O . GLU A 1 171 ? 19.013 9.095 12.194 1.00 51.44 171 GLU A O 1
ATOM 1316 N N . PRO A 1 172 ? 20.674 8.342 10.905 1.00 47.78 172 PRO A N 1
ATOM 1317 C CA . PRO A 1 172 ? 21.332 9.629 10.814 1.00 47.78 172 PRO A CA 1
ATOM 1318 C C . PRO A 1 172 ? 20.797 10.345 9.562 1.00 47.78 172 PRO A C 1
ATOM 1320 O O . PRO A 1 172 ? 20.843 9.760 8.472 1.00 47.78 172 PRO A O 1
ATOM 1323 N N . PRO A 1 173 ? 20.346 11.610 9.640 1.00 51.25 173 PRO A N 1
ATOM 1324 C CA . PRO A 1 173 ? 20.090 12.364 8.426 1.00 51.25 173 PRO A CA 1
ATOM 1325 C C . PRO A 1 173 ? 21.415 12.482 7.664 1.00 51.25 173 PRO A C 1
ATOM 1327 O O . PRO A 1 173 ? 22.409 12.986 8.191 1.00 51.25 173 PRO A O 1
ATOM 1330 N N . LYS A 1 174 ? 21.443 12.046 6.397 1.00 47.94 174 LYS A N 1
ATOM 1331 C CA . LYS A 1 174 ? 22.566 12.329 5.480 1.00 47.94 174 LYS A CA 1
ATOM 1332 C C . LYS A 1 174 ? 22.837 13.843 5.347 1.00 47.94 174 LYS A C 1
ATOM 1334 O O . LYS A 1 174 ? 23.934 14.223 4.948 1.00 47.94 174 LYS A O 1
ATOM 1339 N N . ASN A 1 175 ? 21.880 14.678 5.767 1.00 48.16 175 ASN A N 1
ATOM 1340 C CA . ASN A 1 175 ? 21.977 16.127 5.956 1.00 48.16 175 ASN A CA 1
ATOM 1341 C C . ASN A 1 175 ? 22.278 16.468 7.431 1.00 48.16 175 ASN A C 1
ATOM 1343 O O . ASN A 1 175 ? 21.439 17.033 8.137 1.00 48.16 175 ASN A O 1
ATOM 1347 N N . ALA A 1 176 ? 23.461 16.097 7.927 1.00 42.94 176 ALA A N 1
ATOM 1348 C CA . ALA A 1 176 ? 23.884 16.342 9.317 1.00 42.94 176 ALA A CA 1
ATOM 1349 C C . ALA A 1 176 ? 23.855 17.839 9.723 1.00 42.94 176 ALA A C 1
ATOM 1351 O O . ALA A 1 176 ? 23.823 18.188 10.903 1.00 42.94 176 ALA A O 1
ATOM 1352 N N . ASP A 1 177 ? 23.828 18.731 8.742 1.00 47.28 177 ASP A N 1
ATOM 1353 C CA . ASP A 1 177 ? 23.677 20.181 8.825 1.00 47.28 177 ASP A CA 1
ATOM 1354 C C . ASP A 1 177 ? 22.225 20.665 9.051 1.00 47.28 177 ASP A C 1
ATOM 1356 O O . ASP A 1 177 ? 22.022 21.841 9.345 1.00 47.28 177 ASP A O 1
ATOM 1360 N N . GLN A 1 178 ? 21.225 19.774 9.003 1.00 53.06 178 GLN A N 1
ATOM 1361 C CA . GLN A 1 178 ? 19.798 20.057 9.263 1.00 53.06 178 GLN A CA 1
ATOM 1362 C C . GLN A 1 178 ? 19.240 19.330 10.503 1.00 53.06 178 GLN A C 1
ATOM 1364 O O . GLN A 1 178 ? 18.027 19.272 10.714 1.00 53.06 178 GLN A O 1
ATOM 1369 N N . THR A 1 179 ? 20.124 18.794 11.350 1.00 58.84 179 THR A N 1
ATOM 1370 C CA . THR A 1 179 ? 19.771 17.969 12.519 1.00 58.84 179 THR A CA 1
ATOM 1371 C C . THR A 1 179 ? 18.801 18.666 13.485 1.00 58.84 179 THR A C 1
ATOM 1373 O O . THR A 1 179 ? 17.906 18.016 14.011 1.00 58.84 179 THR A O 1
ATOM 1376 N N . GLU A 1 180 ? 18.909 19.986 13.686 1.00 63.41 180 GLU A N 1
ATOM 1377 C CA . GLU A 1 180 ? 18.004 20.731 14.582 1.00 63.41 180 GLU A CA 1
ATOM 1378 C C . GLU A 1 180 ? 16.559 20.798 14.057 1.00 63.41 180 GLU A C 1
ATOM 1380 O O . GLU A 1 180 ? 15.613 20.663 14.831 1.00 63.41 180 GLU A O 1
ATOM 1385 N N . GLU A 1 181 ? 16.369 20.974 12.745 1.00 63.31 181 GLU A N 1
ATOM 1386 C CA . GLU A 1 181 ? 15.035 21.031 12.130 1.00 63.31 181 GLU A CA 1
ATOM 1387 C C . GLU A 1 181 ? 14.399 19.636 12.036 1.00 63.31 181 GLU A C 1
ATOM 1389 O O . GLU A 1 181 ? 13.194 19.496 12.244 1.00 63.31 181 GLU A O 1
ATOM 1394 N N . TYR A 1 182 ? 15.210 18.602 11.791 1.00 62.47 182 TYR A N 1
ATOM 1395 C CA . TYR A 1 182 ? 14.778 17.203 11.843 1.00 62.47 182 TYR A CA 1
ATOM 1396 C C . TYR A 1 182 ? 14.298 16.810 13.244 1.00 62.47 182 TYR A C 1
ATOM 1398 O O . TYR A 1 182 ? 13.166 16.355 13.397 1.00 62.47 182 TYR A O 1
ATOM 1406 N N . VAL A 1 183 ? 15.114 17.071 14.271 1.00 66.50 183 VAL A N 1
ATOM 1407 C CA . VAL A 1 183 ? 14.754 16.815 15.675 1.00 66.50 183 VAL A CA 1
ATOM 1408 C C . VAL A 1 183 ? 13.485 17.581 16.049 1.00 66.50 183 VAL A C 1
ATOM 1410 O O . VAL A 1 183 ? 12.567 16.995 16.612 1.00 66.50 183 VAL A O 1
ATOM 1413 N N . TYR A 1 184 ? 13.368 18.852 15.649 1.00 72.94 184 TYR A N 1
ATOM 1414 C CA . TYR A 1 184 ? 12.155 19.640 15.879 1.00 72.94 184 TYR A CA 1
ATOM 1415 C C . TYR A 1 184 ? 10.903 19.015 15.243 1.00 72.94 184 TYR A C 1
ATOM 1417 O O . TYR A 1 184 ? 9.856 18.937 15.888 1.00 72.94 184 TYR A O 1
ATOM 1425 N N . LEU A 1 185 ? 10.978 18.583 13.980 1.00 68.19 185 LEU A N 1
ATOM 1426 C CA . LEU A 1 185 ? 9.842 17.968 13.288 1.00 68.19 185 LEU A CA 1
ATOM 1427 C C . LEU A 1 185 ? 9.473 16.614 13.895 1.00 68.19 185 LEU A C 1
ATOM 1429 O O . LEU A 1 185 ? 8.287 16.318 14.038 1.00 68.19 185 LEU A O 1
ATOM 1433 N N . GLN A 1 186 ? 10.467 15.830 14.299 1.00 67.50 186 GLN A N 1
ATOM 1434 C CA . GLN A 1 186 ? 10.262 14.536 14.931 1.00 67.50 186 GLN A CA 1
ATOM 1435 C C . GLN A 1 186 ? 9.652 14.656 16.334 1.00 67.50 186 GLN A C 1
ATOM 1437 O O . GLN A 1 186 ? 8.688 13.951 16.649 1.00 67.50 186 GLN A O 1
ATOM 1442 N N . ASP A 1 187 ? 10.139 15.596 17.145 1.00 71.62 187 ASP A N 1
ATOM 1443 C CA . ASP A 1 187 ? 9.557 15.916 18.450 1.00 71.62 187 ASP A CA 1
ATOM 1444 C C . ASP A 1 187 ? 8.112 16.388 18.283 1.00 71.62 187 ASP A C 1
ATOM 1446 O O . ASP A 1 187 ? 7.199 15.879 18.937 1.00 71.62 187 ASP A O 1
ATOM 1450 N N . LYS A 1 188 ? 7.869 17.293 17.327 1.00 77.69 188 LYS A N 1
ATOM 1451 C CA . LYS A 1 188 ? 6.526 17.791 17.018 1.00 77.69 188 LYS A CA 1
ATOM 1452 C C . LYS A 1 188 ? 5.588 16.677 16.549 1.00 77.69 188 LYS A C 1
ATOM 1454 O O . LYS A 1 188 ? 4.416 16.677 16.926 1.00 77.69 188 LYS A O 1
ATOM 1459 N N . PHE A 1 189 ? 6.075 15.727 15.754 1.00 73.06 189 PHE A N 1
ATOM 1460 C CA . PHE A 1 189 ? 5.305 14.568 15.305 1.00 73.06 189 PHE A CA 1
ATOM 1461 C C . PHE A 1 189 ? 4.900 13.671 16.481 1.00 73.06 189 PHE A C 1
ATOM 1463 O O . PHE A 1 189 ? 3.713 13.389 16.659 1.00 73.06 189 PHE A O 1
ATOM 1470 N N . SER A 1 190 ? 5.853 13.310 17.346 1.00 70.81 190 SER A N 1
ATOM 1471 C CA . SER A 1 190 ? 5.572 12.505 18.539 1.00 70.81 190 SER A CA 1
ATOM 1472 C C . SER A 1 190 ? 4.627 13.215 19.515 1.00 70.81 190 SER A C 1
ATOM 1474 O O . SER A 1 190 ? 3.667 12.614 20.000 1.00 70.81 190 SER A O 1
ATOM 1476 N N . GLU A 1 191 ? 4.833 14.509 19.770 1.00 79.81 191 GLU A N 1
ATOM 1477 C CA . GLU A 1 191 ? 3.938 15.303 20.616 1.00 79.81 191 GLU A CA 1
ATOM 1478 C C . GLU A 1 191 ? 2.510 15.371 20.065 1.00 79.81 191 GLU A C 1
ATOM 1480 O O . GLU A 1 191 ? 1.547 15.345 20.834 1.00 79.81 191 GLU A O 1
ATOM 1485 N N . THR A 1 192 ? 2.359 15.479 18.743 1.00 77.75 192 THR A N 1
ATOM 1486 C CA . THR A 1 192 ? 1.039 15.533 18.100 1.00 77.75 192 THR A CA 1
ATOM 1487 C C . THR A 1 192 ? 0.329 14.183 18.217 1.00 77.75 192 THR A C 1
ATOM 1489 O O . THR A 1 192 ? -0.856 14.155 18.540 1.00 77.75 192 THR A O 1
ATOM 1492 N N . LEU A 1 193 ? 1.052 13.065 18.077 1.00 75.25 193 LEU A N 1
ATOM 1493 C CA . LEU A 1 193 ? 0.517 11.720 18.327 1.00 75.25 193 LEU A CA 1
ATOM 1494 C C . LEU A 1 193 ? 0.079 11.516 19.785 1.00 75.25 193 LEU A C 1
ATOM 1496 O O . LEU A 1 193 ? -0.975 10.929 20.026 1.00 75.25 193 LEU A O 1
ATOM 1500 N N . LEU A 1 194 ? 0.828 12.042 20.760 1.00 80.38 194 LEU A N 1
ATOM 1501 C CA . LEU A 1 194 ? 0.427 12.000 22.174 1.00 80.38 194 LEU A CA 1
ATOM 1502 C C . LEU A 1 194 ? -0.855 12.802 22.428 1.00 80.38 194 LEU A C 1
ATOM 1504 O O . LEU A 1 194 ? -1.795 12.281 23.024 1.00 80.38 194 LEU A O 1
ATOM 1508 N N . LYS A 1 195 ? -0.930 14.041 21.927 1.00 81.56 195 LYS A N 1
ATOM 1509 C CA . LYS A 1 195 ? -2.135 14.885 22.044 1.00 81.56 195 LYS A CA 1
ATOM 1510 C C . LYS A 1 195 ? -3.343 14.243 21.368 1.00 81.56 195 LYS A C 1
ATOM 1512 O O . LYS A 1 195 ? -4.452 14.308 21.893 1.00 81.56 195 LYS A O 1
ATOM 1517 N N . PHE A 1 196 ? -3.127 13.605 20.221 1.00 82.12 196 PHE A N 1
ATOM 1518 C CA . PHE A 1 196 ? -4.147 12.824 19.540 1.00 82.12 196 PHE A CA 1
ATOM 1519 C C . PHE A 1 196 ? -4.633 11.659 20.408 1.00 82.12 196 PHE A C 1
ATOM 1521 O O . PHE A 1 196 ? -5.839 11.518 20.591 1.00 82.12 196 PHE A O 1
ATOM 1528 N N . ALA A 1 197 ? -3.725 10.876 20.999 1.00 77.94 197 ALA A N 1
ATOM 1529 C CA . ALA A 1 197 ? -4.080 9.767 21.882 1.00 77.94 197 ALA A CA 1
ATOM 1530 C C . ALA A 1 197 ? -4.899 10.231 23.101 1.00 77.94 197 ALA A C 1
ATOM 1532 O O . ALA A 1 197 ? -5.933 9.637 23.408 1.00 77.94 197 ALA A O 1
ATOM 1533 N N . GLU A 1 198 ? -4.488 11.326 23.749 1.00 84.12 198 GLU A N 1
ATOM 1534 C CA . GLU A 1 198 ? -5.208 11.935 24.877 1.00 84.12 198 GLU A CA 1
ATOM 1535 C C . GLU A 1 198 ? -6.614 12.410 24.477 1.00 84.12 198 GLU A C 1
ATOM 1537 O O . GLU A 1 198 ? -7.595 12.163 25.185 1.00 84.12 198 GLU A O 1
ATOM 1542 N N . ALA A 1 199 ? -6.734 13.074 23.324 1.00 80.19 199 ALA A N 1
ATOM 1543 C CA . ALA A 1 199 ? -8.016 13.534 22.805 1.00 80.19 199 ALA A CA 1
ATOM 1544 C C . ALA A 1 199 ? -8.928 12.352 22.434 1.00 80.19 199 ALA A C 1
ATOM 1546 O O . ALA A 1 199 ? -10.118 12.365 22.756 1.00 80.19 199 ALA A O 1
ATOM 1547 N N . LEU A 1 200 ? -8.370 11.298 21.833 1.00 79.38 200 LEU A N 1
ATOM 1548 C CA . LEU A 1 200 ? -9.083 10.069 21.495 1.00 79.38 200 LEU A CA 1
ATOM 1549 C C . LEU A 1 200 ? -9.584 9.352 22.750 1.00 79.38 200 LEU A C 1
ATOM 1551 O O . LEU A 1 200 ? -10.735 8.922 22.787 1.00 79.38 200 LEU A O 1
ATOM 1555 N N . GLU A 1 201 ? -8.769 9.287 23.804 1.00 85.38 201 GLU A N 1
ATOM 1556 C CA . GLU A 1 201 ? -9.141 8.713 25.101 1.00 85.38 201 GLU A CA 1
ATOM 1557 C C . GLU A 1 201 ? -10.289 9.493 25.751 1.00 85.38 201 GLU A C 1
ATOM 1559 O O . GLU A 1 201 ? -11.313 8.925 26.148 1.00 85.38 201 GLU A O 1
ATOM 1564 N N . LYS A 1 202 ? -10.165 10.818 25.799 1.00 84.75 202 LYS A N 1
ATOM 1565 C CA . LYS A 1 202 ? -11.132 11.694 26.459 1.00 84.75 202 LYS A CA 1
ATOM 1566 C C . LYS A 1 202 ? -12.450 11.797 25.691 1.00 84.75 202 LYS A C 1
ATOM 1568 O O . LYS A 1 202 ? -13.520 11.691 26.288 1.00 84.75 202 LYS A O 1
ATOM 1573 N N . GLU A 1 203 ? -12.395 11.977 24.376 1.00 83.25 203 GLU A N 1
ATOM 1574 C CA . GLU A 1 203 ? -13.541 12.428 23.572 1.00 83.25 203 GLU A CA 1
ATOM 1575 C C . GLU A 1 203 ? -13.996 11.397 22.529 1.00 83.25 203 GLU A C 1
ATOM 1577 O O . GLU A 1 203 ? -15.140 11.449 22.081 1.00 83.25 203 GLU A O 1
ATOM 1582 N N . GLY A 1 204 ? -13.177 10.390 22.210 1.00 82.38 204 GLY A N 1
ATOM 1583 C CA . GLY A 1 204 ? -13.461 9.467 21.109 1.00 82.38 204 GLY A CA 1
ATOM 1584 C C . GLY A 1 204 ? -13.410 10.181 19.756 1.00 82.38 204 GLY A C 1
ATOM 1585 O O . GLY A 1 204 ? -12.684 11.152 19.613 1.00 82.38 204 GLY A O 1
ATOM 1586 N N . VAL A 1 205 ? -14.162 9.715 18.753 1.00 79.69 205 VAL A N 1
ATOM 1587 C CA . VAL A 1 205 ? -14.192 10.386 17.439 1.00 79.69 205 VAL A CA 1
ATOM 1588 C C . VAL A 1 205 ? -14.950 11.718 17.547 1.00 79.69 205 VAL A C 1
ATOM 1590 O O . VAL A 1 205 ? -16.182 11.736 17.572 1.00 79.69 205 VAL A O 1
ATOM 1593 N N . SER A 1 206 ? -14.211 12.826 17.571 1.00 82.00 206 SER A N 1
ATOM 1594 C CA . SER A 1 206 ? -14.700 14.208 17.584 1.00 82.00 206 SER A CA 1
ATOM 1595 C C . SER A 1 206 ? -14.072 15.049 16.460 1.00 82.00 206 SER A C 1
ATOM 1597 O O . SER A 1 206 ? -13.147 14.614 15.767 1.00 82.00 206 SER A O 1
ATOM 1599 N N . ASP A 1 207 ? -14.575 16.272 16.269 1.00 78.62 207 ASP A N 1
ATOM 1600 C CA . ASP A 1 207 ? -13.973 17.236 15.336 1.00 78.62 207 ASP A CA 1
ATOM 1601 C C . ASP A 1 207 ? -12.538 17.597 15.753 1.00 78.62 207 ASP A C 1
ATOM 1603 O O . ASP A 1 207 ? -11.669 17.780 14.902 1.00 78.62 207 ASP A O 1
ATOM 1607 N N . GLU A 1 208 ? -12.267 17.637 17.062 1.00 77.25 208 GLU A N 1
ATOM 1608 C CA . GLU A 1 208 ? -10.926 17.895 17.588 1.00 77.25 208 GLU A CA 1
ATOM 1609 C C . GLU A 1 208 ? -9.990 16.716 17.301 1.00 77.25 208 GLU A C 1
ATOM 1611 O O . GLU A 1 208 ? -8.896 16.928 16.787 1.00 77.25 208 GLU A O 1
ATOM 1616 N N . THR A 1 209 ? -10.416 15.463 17.515 1.00 73.94 209 THR A N 1
ATOM 1617 C CA . THR A 1 209 ? -9.567 14.305 17.176 1.00 73.94 209 THR A CA 1
ATOM 1618 C C . THR A 1 209 ? -9.327 14.169 15.676 1.00 73.94 209 THR A C 1
ATOM 1620 O O . THR A 1 209 ? -8.240 13.762 15.280 1.00 73.94 209 THR A O 1
ATOM 1623 N N . ARG A 1 210 ? -10.303 14.537 14.831 1.00 76.44 210 ARG A N 1
ATOM 1624 C CA . ARG A 1 210 ? -10.126 14.597 13.366 1.00 76.44 210 ARG A CA 1
ATOM 1625 C C . ARG A 1 210 ? -9.084 15.637 12.977 1.00 76.44 210 ARG A C 1
ATOM 1627 O O . ARG A 1 210 ? -8.175 15.337 12.220 1.00 76.44 210 ARG A O 1
ATOM 1634 N N . LYS A 1 211 ? -9.158 16.825 13.570 1.00 77.00 211 LYS A N 1
ATOM 1635 C CA . LYS A 1 211 ? -8.183 17.890 13.332 1.00 77.00 211 LYS A CA 1
ATOM 1636 C C . LYS A 1 211 ? -6.765 17.500 13.764 1.00 77.00 211 LYS A C 1
ATOM 1638 O O . LYS A 1 211 ? -5.809 17.829 13.068 1.00 77.00 211 LYS A O 1
ATOM 1643 N N . GLN A 1 212 ? -6.621 16.813 14.899 1.00 75.06 212 GLN A N 1
ATOM 1644 C CA . GLN A 1 212 ? -5.323 16.295 15.350 1.00 75.06 212 GLN A CA 1
ATOM 1645 C C . GLN A 1 212 ? -4.794 15.210 14.399 1.00 75.06 212 GLN A C 1
ATOM 1647 O O . GLN A 1 212 ? -3.609 15.206 14.084 1.00 75.06 212 GLN A O 1
ATOM 1652 N N . TRP A 1 213 ? -5.670 14.342 13.885 1.00 75.75 213 TRP A N 1
ATOM 1653 C CA . TRP A 1 213 ? -5.315 13.343 12.875 1.00 75.75 213 TRP A CA 1
ATOM 1654 C C . TRP A 1 213 ? -4.836 13.970 11.560 1.00 75.75 213 TRP A C 1
ATOM 1656 O O . TRP A 1 213 ? -3.774 13.612 11.056 1.00 75.75 213 TRP A O 1
ATOM 1666 N N . ASP A 1 214 ? -5.552 14.970 11.047 1.00 73.56 214 ASP A N 1
ATOM 1667 C CA . ASP A 1 214 ? -5.156 15.689 9.831 1.00 73.56 214 ASP A CA 1
ATOM 1668 C C . ASP A 1 214 ? -3.794 16.386 10.008 1.00 73.56 214 ASP A C 1
ATOM 1670 O O . ASP A 1 214 ? -2.958 16.370 9.105 1.00 73.56 214 ASP A O 1
ATOM 1674 N N . ALA A 1 215 ? -3.528 16.941 11.197 1.00 71.56 215 ALA A N 1
ATOM 1675 C CA . ALA A 1 215 ? -2.238 17.547 11.526 1.00 71.56 215 ALA A CA 1
ATOM 1676 C C . ALA A 1 215 ? -1.088 16.521 11.559 1.00 71.56 215 ALA A C 1
ATOM 1678 O O . ALA A 1 215 ? 0.032 16.845 11.162 1.00 71.56 215 ALA A O 1
ATOM 1679 N N . ILE A 1 216 ? -1.349 15.286 12.000 1.00 71.81 216 ILE A N 1
ATOM 1680 C CA . ILE A 1 216 ? -0.379 14.179 11.947 1.00 71.81 216 ILE A CA 1
ATOM 1681 C C . ILE A 1 216 ? -0.053 13.844 10.488 1.00 71.81 216 ILE A C 1
ATOM 1683 O O . ILE A 1 216 ? 1.123 13.749 10.141 1.00 71.81 216 ILE A O 1
ATOM 1687 N N . VAL A 1 217 ? -1.067 13.727 9.625 1.00 66.38 217 VAL A N 1
ATOM 1688 C CA . VAL A 1 217 ? -0.880 13.453 8.189 1.00 66.38 217 VAL A CA 1
ATOM 1689 C C . VAL A 1 217 ? -0.078 14.568 7.511 1.00 66.38 217 VAL A C 1
ATOM 1691 O O . VAL A 1 217 ? 0.834 14.294 6.732 1.00 66.38 217 VAL A O 1
ATOM 1694 N N . GLU A 1 218 ? -0.357 15.830 7.842 1.00 67.69 218 GLU A N 1
ATOM 1695 C CA . GLU A 1 218 ? 0.409 16.966 7.328 1.00 67.69 218 GLU A CA 1
ATOM 1696 C C . GLU A 1 218 ? 1.885 16.906 7.753 1.00 67.69 218 GLU A C 1
ATOM 1698 O O . GLU A 1 218 ? 2.771 17.124 6.925 1.00 67.69 218 GLU A O 1
ATOM 1703 N N . LEU A 1 219 ? 2.167 16.569 9.016 1.00 64.56 219 LEU A N 1
ATOM 1704 C CA . LEU A 1 219 ? 3.536 16.429 9.524 1.00 64.56 219 LEU A CA 1
ATOM 1705 C C . LEU A 1 219 ? 4.290 15.278 8.853 1.00 64.56 219 LEU A C 1
ATOM 1707 O O . LEU A 1 219 ? 5.464 15.449 8.526 1.00 64.56 219 LEU A O 1
ATOM 1711 N N . ILE A 1 220 ? 3.621 14.148 8.603 1.00 63.44 220 ILE A N 1
ATOM 1712 C CA . ILE A 1 220 ? 4.195 13.023 7.853 1.00 63.44 220 ILE A CA 1
ATOM 1713 C C . ILE A 1 220 ? 4.578 13.489 6.452 1.00 63.44 220 ILE A C 1
ATOM 1715 O O . ILE A 1 220 ? 5.729 13.334 6.070 1.00 63.44 220 ILE A O 1
ATOM 1719 N N . ASN A 1 221 ? 3.670 14.145 5.726 1.00 58.81 221 ASN A N 1
ATOM 1720 C CA . ASN A 1 221 ? 3.946 14.645 4.377 1.00 58.81 221 ASN A CA 1
ATOM 1721 C C . ASN A 1 221 ? 5.085 15.680 4.353 1.00 58.81 221 ASN A C 1
ATOM 1723 O O . ASN A 1 221 ? 5.926 15.668 3.456 1.00 58.81 221 ASN A O 1
ATOM 1727 N N . GLN A 1 222 ? 5.158 16.565 5.351 1.00 58.72 222 GLN A N 1
ATOM 1728 C CA . GLN A 1 222 ? 6.244 17.545 5.467 1.00 58.72 222 GLN A CA 1
ATOM 1729 C C . GLN A 1 222 ? 7.599 16.893 5.759 1.00 58.72 222 GLN A C 1
ATOM 1731 O O . GLN A 1 222 ? 8.602 17.301 5.173 1.00 58.72 222 GLN A O 1
ATOM 1736 N N . ALA A 1 223 ? 7.641 15.902 6.655 1.00 58.31 223 ALA A N 1
ATOM 1737 C CA . ALA A 1 223 ? 8.850 15.131 6.933 1.00 58.31 223 ALA A CA 1
ATOM 1738 C C . ALA A 1 223 ? 9.263 14.313 5.702 1.00 58.31 223 ALA A C 1
ATOM 1740 O O . ALA A 1 223 ? 10.436 14.279 5.332 1.00 58.31 223 ALA A O 1
ATOM 1741 N N . HIS A 1 224 ? 8.273 13.743 5.020 1.00 55.06 224 HIS A N 1
ATOM 1742 C CA . HIS A 1 224 ? 8.434 12.929 3.835 1.00 55.06 224 HIS A CA 1
ATOM 1743 C C . HIS A 1 224 ? 9.110 13.696 2.686 1.00 55.06 224 HIS A C 1
ATOM 1745 O O . HIS A 1 224 ? 10.155 13.281 2.184 1.00 55.06 224 HIS A O 1
ATOM 1751 N N . LEU A 1 225 ? 8.592 14.881 2.354 1.00 49.09 225 LEU A N 1
ATOM 1752 C CA . LEU A 1 225 ? 9.142 15.766 1.320 1.00 49.09 225 LEU A CA 1
ATOM 1753 C C . LEU A 1 225 ? 10.551 16.301 1.633 1.00 49.09 225 LEU A C 1
ATOM 1755 O O . LEU A 1 225 ? 11.239 16.770 0.728 1.00 49.09 225 LEU A O 1
ATOM 1759 N N . ARG A 1 226 ? 10.966 16.311 2.907 1.00 50.06 226 ARG A N 1
ATOM 1760 C CA . ARG A 1 226 ? 12.220 16.946 3.352 1.00 50.06 226 ARG A CA 1
ATOM 1761 C C . ARG A 1 226 ? 13.368 15.985 3.602 1.00 50.06 226 ARG A C 1
ATOM 1763 O O . ARG A 1 226 ? 14.511 16.370 3.371 1.00 50.06 226 ARG A O 1
ATOM 1770 N N . PHE A 1 227 ? 13.080 14.789 4.103 1.00 49.91 227 PHE A N 1
ATOM 1771 C CA . PHE A 1 227 ? 14.111 13.852 4.563 1.00 49.91 227 PHE A CA 1
ATOM 1772 C C . PHE A 1 227 ? 14.261 12.619 3.676 1.00 49.91 227 PHE A C 1
ATOM 1774 O O . PHE A 1 227 ? 15.147 11.803 3.912 1.00 49.91 227 PHE A O 1
ATOM 1781 N N . SER A 1 228 ? 13.458 12.511 2.620 1.00 44.44 228 SER A N 1
ATOM 1782 C CA . SER A 1 228 ? 13.602 11.458 1.627 1.00 44.44 228 SER A CA 1
ATOM 1783 C C . SER A 1 228 ? 14.483 11.920 0.447 1.00 44.44 228 SER A C 1
ATOM 1785 O O . SER A 1 228 ? 14.319 13.024 -0.070 1.00 44.44 228 SER A O 1
ATOM 1787 N N . GLU A 1 229 ? 15.479 11.113 0.042 1.00 40.28 229 GLU A N 1
ATOM 1788 C CA . GLU A 1 229 ? 16.247 11.343 -1.209 1.00 40.28 229 GLU A CA 1
ATOM 1789 C C . GLU A 1 229 ? 15.370 11.072 -2.452 1.00 40.28 229 GLU A C 1
ATOM 1791 O O . GLU A 1 229 ? 15.589 11.654 -3.514 1.00 40.28 229 GLU A O 1
ATOM 1796 N N . GLU A 1 230 ? 14.357 10.220 -2.289 1.00 43.12 230 GLU A N 1
ATOM 1797 C CA . GLU A 1 230 ? 13.243 9.952 -3.194 1.00 43.12 230 GLU A CA 1
ATOM 1798 C C . GLU A 1 230 ? 11.982 9.853 -2.340 1.00 43.12 230 GLU A C 1
ATOM 1800 O O . GLU A 1 230 ? 12.037 9.244 -1.274 1.00 43.12 230 GLU A O 1
ATOM 1805 N N . GLU A 1 231 ? 10.869 10.408 -2.817 1.00 35.44 231 GLU A N 1
ATOM 1806 C CA . GLU A 1 231 ? 9.560 10.353 -2.165 1.00 35.44 231 GLU A CA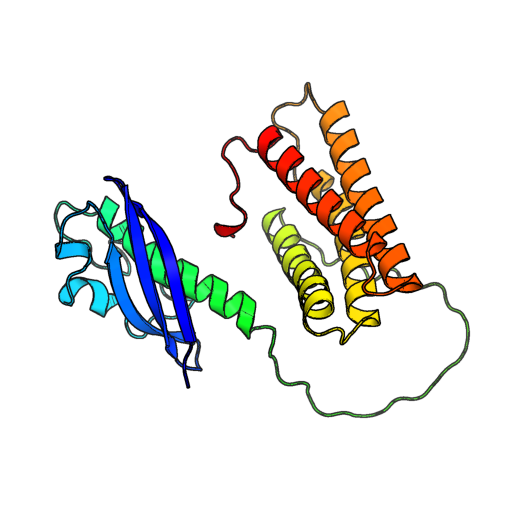 1
ATOM 1807 C C . GLU A 1 231 ? 9.190 8.871 -1.854 1.00 35.44 231 GLU A C 1
ATOM 1809 O O . GLU A 1 231 ? 8.730 8.144 -2.728 1.00 35.44 231 GLU A O 1
ATOM 1814 N N . ILE A 1 232 ? 9.509 8.363 -0.651 1.00 37.75 232 ILE A N 1
ATOM 1815 C CA . ILE A 1 232 ? 8.859 7.240 0.066 1.00 37.75 232 ILE A CA 1
ATOM 1816 C C . ILE A 1 232 ? 7.340 7.447 0.042 1.00 37.75 232 ILE A C 1
ATOM 1818 O O . ILE A 1 232 ? 6.700 7.843 1.016 1.00 37.75 232 ILE A O 1
ATOM 1822 N N . ASP A 1 233 ? 6.772 7.134 -1.107 1.00 40.69 233 ASP A N 1
ATOM 1823 C CA . ASP A 1 233 ? 5.354 6.972 -1.298 1.00 40.69 233 ASP A CA 1
ATOM 1824 C C . ASP A 1 233 ? 4.882 5.852 -0.351 1.00 40.69 233 ASP A C 1
ATOM 1826 O O . ASP A 1 233 ? 5.339 4.705 -0.421 1.00 40.69 233 ASP A O 1
ATOM 1830 N N . LEU A 1 234 ? 4.009 6.213 0.592 1.00 33.22 234 LEU A N 1
ATOM 1831 C CA . LEU A 1 234 ? 3.417 5.291 1.562 1.00 33.22 234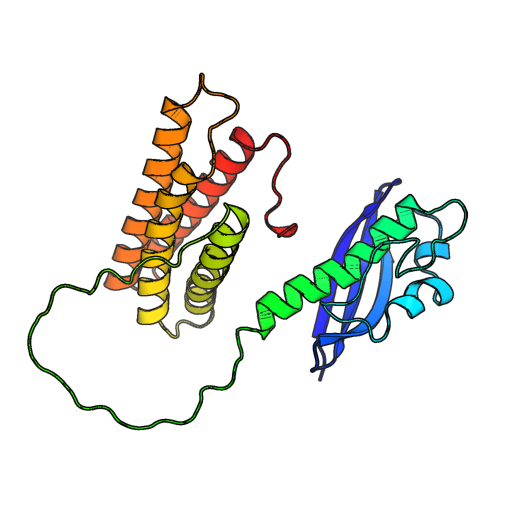 LEU A CA 1
ATOM 1832 C C . LEU A 1 234 ? 2.511 4.252 0.876 1.00 33.22 234 LEU A C 1
ATOM 1834 O O . LEU A 1 234 ? 2.230 3.225 1.480 1.00 33.22 234 LEU A O 1
ATOM 1838 N N . ASP A 1 235 ? 2.148 4.450 -0.399 1.00 34.97 235 ASP A N 1
ATOM 1839 C CA . ASP A 1 235 ? 1.508 3.445 -1.258 1.00 34.97 235 ASP A CA 1
ATOM 1840 C C . ASP A 1 235 ? 2.517 2.432 -1.847 1.00 34.97 235 ASP A C 1
ATOM 1842 O O . ASP A 1 235 ? 2.137 1.510 -2.585 1.00 34.97 235 ASP A O 1
ATOM 1846 N N . THR A 1 236 ? 3.811 2.588 -1.548 1.00 33.66 236 THR A N 1
ATOM 1847 C CA . THR A 1 236 ? 4.901 1.674 -1.943 1.00 33.66 236 THR A CA 1
ATOM 1848 C C . THR A 1 236 ? 5.277 0.671 -0.846 1.00 33.66 236 THR A C 1
ATOM 1850 O O . THR A 1 236 ? 6.062 -0.240 -1.131 1.00 33.66 236 THR A O 1
ATOM 1853 N N . TYR A 1 237 ? 4.737 0.812 0.374 1.00 29.94 237 TYR A N 1
ATOM 1854 C CA . TYR A 1 237 ? 5.031 -0.049 1.528 1.00 29.94 237 TYR A CA 1
ATOM 1855 C C . TYR A 1 237 ? 3.802 -0.797 2.047 1.00 29.94 237 TYR A C 1
ATOM 1857 O O . TYR A 1 237 ? 2.774 -0.152 2.333 1.00 29.94 237 TYR A O 1
#

Radius of gyration: 21.71 Å; chains: 1; bounding box: 40×40×69 Å